Protein 6SAB (pdb70)

Sequence (34 aa):
QMDMRCSASVECKQKCLKAIGSIFGKCMNKKCKCQMDMRCSASVECKQKCLKAIGSIFGKCMNKKCKCQMDMRCSASVECKQKCLKAIGSIFGKCMNKKCKCQMDMRCSASVECKQKCLKAIGSIFGKCMNKKCKCQMDMRCSASVECKQKCLKAIGSIFGKCMNKKCKCQMDMRCSASVECKQKCLKAIGSIFGKCMNKKCKCQMDMRCSASVECKQKCLKAIGSIFGKCMNKKCKCQMDMRCSASVECKQKCLKAIGSIFGKCMNKKCKCQMDMRCSASVECKQKCLKAIGSIFGKCMNKKCKCQMDMRCSASVECKQKCLKAIGSIFGKCMNKKCKC

Foldseek 3Di:
DQPLFLPRVALCAVVQCVVPHGGRFDRDDRGTYD

Solvent-accessible surface area: 2757 Å² total; per-residue (Å²): 192,116,72,139,147,30,84,3,81,60,9,41,95,84,78,1,89,167,56,129,46,21,80,150,8,132,66,98,120,140,70,1,94,58

Structure (mmCIF, N/CA/C/O backbone):
data_6SAB
#
_entry.id   6SAB
#
loop_
_atom_site.group_PDB
_atom_site.id
_atom_site.type_symbol
_atom_site.label_atom_id
_atom_site.label_alt_id
_atom_site.label_comp_id
_atom_site.label_asym_id
_atom_site.label_entity_id
_atom_site.label_seq_id
_atom_site.pdbx_PDB_ins_code
_atom_site.Cartn_x
_atom_site.Cartn_y
_atom_site.Cartn_z
_atom_site.occupancy
_atom_site.B_iso_or_equiv
_atom_site.auth_seq_id
_atom_site.auth_comp_id
_atom_site.auth_asym_id
_atom_site.auth_atom_id
_atom_site.pdbx_PDB_model_num
ATOM 1 N N . GLN A 1 1 ? -16.790 5.705 0.077 1.00 0.00 1 GLN A N 1
ATOM 2 C CA . GLN A 1 1 ? -15.753 4.821 -0.494 1.00 0.00 1 GLN A CA 1
ATOM 3 C C . GLN A 1 1 ? -14.628 4.627 0.512 1.00 0.00 1 GLN A C 1
ATOM 4 O O . GLN A 1 1 ? -14.734 5.082 1.654 1.00 0.00 1 GLN A O 1
ATOM 20 N N . MET A 1 2 ? -13.555 3.959 0.079 1.00 0.00 2 MET A N 1
ATOM 21 C CA . MET A 1 2 ? -12.424 3.634 0.945 1.00 0.00 2 MET A CA 1
ATOM 22 C C . MET A 1 2 ? -12.889 2.763 2.103 1.00 0.00 2 MET A C 1
ATOM 23 O O . MET A 1 2 ? -13.152 3.248 3.203 1.00 0.00 2 MET A O 1
ATOM 37 N N . ASP A 1 3 ? -12.973 1.470 1.847 1.00 0.00 3 ASP A N 1
ATOM 38 C CA . ASP A 1 3 ? -13.623 0.552 2.772 1.00 0.00 3 ASP A CA 1
ATOM 39 C C . ASP A 1 3 ? -12.737 -0.643 3.139 1.00 0.00 3 ASP A C 1
ATOM 40 O O . ASP A 1 3 ? -13.235 -1.747 3.349 1.00 0.00 3 ASP A O 1
ATOM 49 N N . MET A 1 4 ? -11.419 -0.400 3.210 1.00 0.00 4 MET A N 1
ATOM 50 C CA . MET A 1 4 ? -10.417 -1.385 3.655 1.00 0.00 4 MET A CA 1
ATOM 51 C C . MET A 1 4 ? -10.680 -2.800 3.129 1.00 0.00 4 MET A C 1
ATOM 52 O O . MET A 1 4 ? -10.487 -3.784 3.845 1.00 0.00 4 MET A O 1
ATOM 66 N N . ARG A 1 5 ? -11.106 -2.905 1.879 1.00 0.00 5 ARG A N 1
ATOM 67 C CA . ARG A 1 5 ? -11.433 -4.201 1.310 1.00 0.00 5 ARG A CA 1
ATOM 68 C C . ARG A 1 5 ? -10.675 -4.461 0.017 1.00 0.00 5 ARG A C 1
ATOM 69 O O . ARG A 1 5 ? -11.234 -4.980 -0.952 1.00 0.00 5 ARG A O 1
ATOM 90 N N . CYS A 1 6 ? -9.403 -4.096 0.015 1.00 0.00 6 CYS A N 1
ATOM 91 C CA . CYS A 1 6 ? -8.515 -4.350 -1.120 1.00 0.00 6 CYS A CA 1
ATOM 92 C C . CYS A 1 6 ? -9.017 -3.628 -2.355 1.00 0.00 6 CYS A C 1
ATOM 93 O O . CYS A 1 6 ? -8.769 -4.035 -3.490 1.00 0.00 6 CYS A O 1
ATOM 100 N N . SER A 1 7 ? -9.720 -2.539 -2.114 1.00 0.00 7 SER A N 1
ATOM 101 C CA . SER A 1 7 ? -10.285 -1.731 -3.169 1.00 0.00 7 SER A CA 1
ATOM 102 C C . SER A 1 7 ? -10.686 -0.369 -2.612 1.00 0.00 7 SER A C 1
ATOM 103 O O . SER A 1 7 ? -11.576 0.295 -3.142 1.00 0.00 7 SER A O 1
ATOM 111 N N . ALA A 1 8 ? -10.023 0.050 -1.537 1.00 0.00 8 ALA A N 1
ATOM 112 C CA . ALA A 1 8 ? -10.384 1.285 -0.863 1.00 0.00 8 ALA A CA 1
ATOM 113 C C . ALA A 1 8 ? -9.833 2.503 -1.597 1.00 0.00 8 ALA A C 1
ATOM 114 O O . ALA A 1 8 ? -10.066 3.632 -1.186 1.00 0.00 8 ALA A O 1
ATOM 121 N N . SER A 1 9 ? -9.091 2.259 -2.676 1.00 0.00 9 SER A N 1
ATOM 122 C CA . SER A 1 9 ? -8.600 3.327 -3.546 1.00 0.00 9 SER A CA 1
ATOM 123 C C . SER A 1 9 ? -7.598 4.227 -2.822 1.00 0.00 9 SER A C 1
ATOM 124 O O . SER A 1 9 ? -7.537 5.431 -3.078 1.00 0.00 9 SER A O 1
ATOM 132 N N . VAL A 1 10 ? -6.799 3.643 -1.935 1.00 0.00 10 VAL A N 1
ATOM 133 C CA . VAL A 1 10 ? -5.883 4.438 -1.114 1.00 0.00 10 VAL A CA 1
ATOM 134 C C . VAL A 1 10 ? -4.871 3.574 -0.339 1.00 0.00 10 VAL A C 1
ATOM 135 O O . VAL A 1 10 ? -3.773 4.034 -0.015 1.00 0.00 10 VAL A O 1
ATOM 148 N N . GLU A 1 11 ? -5.226 2.320 -0.062 1.00 0.00 11 GLU A N 1
ATOM 149 C CA . GLU A 1 11 ? -4.377 1.430 0.728 1.00 0.00 11 GLU A CA 1
ATOM 150 C C . GLU A 1 11 ? -3.043 1.193 0.038 1.00 0.00 11 GLU A C 1
ATOM 151 O O . GLU A 1 11 ? -2.059 0.824 0.677 1.00 0.00 11 GLU A O 1
ATOM 163 N N . CYS A 1 12 ? -3.009 1.423 -1.268 1.00 0.00 12 CYS A N 1
ATOM 164 C CA . CYS A 1 12 ? -1.805 1.200 -2.053 1.00 0.00 12 CYS A CA 1
ATOM 165 C C . CYS A 1 12 ? -0.784 2.301 -1.825 1.00 0.00 12 CYS A C 1
ATOM 166 O O . CYS A 1 12 ? 0.164 2.454 -2.589 1.00 0.00 12 CYS A O 1
ATOM 173 N N . LYS A 1 13 ? -0.980 3.071 -0.769 1.00 0.00 13 LYS A N 1
ATOM 174 C CA . LYS A 1 13 ? -0.021 4.085 -0.398 1.00 0.00 13 LYS A CA 1
ATOM 175 C C . LYS A 1 13 ? 0.393 3.904 1.062 1.00 0.00 13 LYS A C 1
ATOM 176 O O . LYS A 1 13 ? 1.548 3.618 1.353 1.00 0.00 13 LYS A O 1
ATOM 195 N N . GLN A 1 14 ? -0.571 4.037 1.969 1.00 0.00 14 GLN A N 1
ATOM 196 C CA . GLN A 1 14 ? -0.301 3.980 3.404 1.00 0.00 14 GLN A CA 1
ATOM 197 C C . GLN A 1 14 ? 0.219 2.614 3.835 1.00 0.00 14 GLN A C 1
ATOM 198 O O . GLN A 1 14 ? 1.223 2.529 4.538 1.00 0.00 14 GLN A O 1
ATOM 212 N N . LYS A 1 15 ? -0.457 1.551 3.414 1.00 0.00 15 LYS A N 1
ATOM 213 C CA . LYS A 1 15 ? -0.038 0.195 3.759 1.00 0.00 15 LYS A CA 1
ATOM 214 C C . LYS A 1 15 ? 1.383 -0.054 3.284 1.00 0.00 15 LYS A C 1
ATOM 215 O O . LYS A 1 15 ? 2.200 -0.632 3.995 1.00 0.00 15 LYS A O 1
ATOM 234 N N . CYS A 1 16 ? 1.675 0.411 2.081 1.00 0.00 16 CYS A N 1
ATOM 235 C CA . CYS A 1 16 ? 2.996 0.236 1.498 1.00 0.00 16 CYS A CA 1
ATOM 236 C C . CYS A 1 16 ? 4.021 1.095 2.242 1.00 0.00 16 CYS A C 1
ATOM 237 O O . CYS A 1 16 ? 5.193 0.732 2.369 1.00 0.00 16 CYS A O 1
ATOM 244 N N . LEU A 1 17 ? 3.564 2.232 2.744 1.00 0.00 17 LEU A N 1
ATOM 245 C CA . LEU A 1 17 ? 4.406 3.147 3.486 1.00 0.00 17 LEU A CA 1
ATOM 246 C C . LEU A 1 17 ? 4.739 2.586 4.861 1.00 0.00 17 LEU A C 1
ATOM 247 O O . LEU A 1 17 ? 5.810 2.841 5.411 1.00 0.00 17 LEU A O 1
ATOM 263 N N . LYS A 1 18 ? 3.808 1.827 5.408 1.00 0.00 18 LYS A N 1
ATOM 264 C CA . LYS A 1 18 ? 4.024 1.138 6.669 1.00 0.00 18 LYS A CA 1
ATOM 265 C C . LYS A 1 18 ? 4.838 -0.135 6.447 1.00 0.00 18 LYS A C 1
ATOM 266 O O . LYS A 1 18 ? 5.560 -0.585 7.336 1.00 0.00 18 LYS A O 1
ATOM 285 N N . ALA A 1 19 ? 4.715 -0.710 5.255 1.00 0.00 19 ALA A N 1
ATOM 286 C CA . ALA A 1 19 ? 5.448 -1.922 4.906 1.00 0.00 19 ALA A CA 1
ATOM 287 C C . ALA A 1 19 ? 6.936 -1.639 4.695 1.00 0.00 19 ALA A C 1
ATOM 288 O O . ALA A 1 19 ? 7.768 -2.034 5.514 1.00 0.00 19 ALA A O 1
ATOM 295 N N . ILE A 1 20 ? 7.274 -0.961 3.599 1.00 0.00 20 ILE A N 1
ATOM 296 C CA . ILE A 1 20 ? 8.677 -0.667 3.291 1.00 0.00 20 ILE A CA 1
ATOM 297 C C . ILE A 1 20 ? 8.918 0.834 3.164 1.00 0.00 20 ILE A C 1
ATOM 298 O O . ILE A 1 20 ? 10.057 1.278 3.008 1.00 0.00 20 ILE A O 1
ATOM 314 N N . GLY A 1 21 ? 7.848 1.609 3.221 1.00 0.00 21 GLY A N 1
ATOM 315 C CA . GLY A 1 21 ? 7.968 3.043 3.048 1.00 0.00 21 GLY A CA 1
ATOM 316 C C . GLY A 1 21 ? 7.787 3.453 1.601 1.00 0.00 21 GLY A C 1
ATOM 317 O O . GLY A 1 21 ? 8.593 4.203 1.056 1.00 0.00 21 GLY A O 1
ATOM 321 N N . SER A 1 22 ? 6.727 2.959 0.980 1.00 0.00 22 SER A N 1
ATOM 322 C CA . SER A 1 22 ? 6.467 3.217 -0.427 1.00 0.00 22 SER A CA 1
ATOM 323 C C . SER A 1 22 ? 5.018 3.642 -0.627 1.00 0.00 22 SER A C 1
ATOM 324 O O . SER A 1 22 ? 4.170 3.381 0.216 1.00 0.00 22 SER A O 1
ATOM 332 N N . ILE A 1 23 ? 4.740 4.306 -1.737 1.00 0.00 23 ILE A N 1
ATOM 333 C CA . ILE A 1 23 ? 3.379 4.703 -2.064 1.00 0.00 23 ILE A CA 1
ATOM 334 C C . ILE A 1 23 ? 2.923 3.999 -3.333 1.00 0.00 23 ILE A C 1
ATOM 335 O O . ILE A 1 23 ? 2.133 4.527 -4.116 1.00 0.00 23 ILE A O 1
ATOM 351 N N . PHE A 1 24 ? 3.444 2.801 -3.533 1.00 0.00 24 PHE A N 1
ATOM 352 C CA . PHE A 1 24 ? 3.172 2.037 -4.737 1.00 0.00 24 PHE A CA 1
ATOM 353 C C . PHE A 1 24 ? 2.774 0.616 -4.365 1.00 0.00 24 PHE A C 1
ATOM 354 O O . PHE A 1 24 ? 3.317 -0.365 -4.878 1.00 0.00 24 PHE A O 1
ATOM 371 N N . GLY A 1 25 ? 1.822 0.537 -3.450 1.00 0.00 25 GLY A N 1
ATOM 372 C CA . GLY A 1 25 ? 1.351 -0.732 -2.937 1.00 0.00 25 GLY A CA 1
ATOM 373 C C . GLY A 1 25 ? 0.525 -1.520 -3.941 1.00 0.00 25 GLY A C 1
ATOM 374 O O . GLY A 1 25 ? -0.025 -0.956 -4.888 1.00 0.00 25 GLY A O 1
ATOM 378 N N . LYS A 1 26 ? 0.435 -2.826 -3.720 1.00 0.00 26 LYS A N 1
ATOM 379 C CA . LYS A 1 26 ? -0.312 -3.721 -4.599 1.00 0.00 26 LYS A CA 1
ATOM 380 C C . LYS A 1 26 ? -1.439 -4.398 -3.831 1.00 0.00 26 LYS A C 1
ATOM 381 O O . LYS A 1 26 ? -1.204 -4.965 -2.768 1.00 0.00 26 LYS A O 1
ATOM 400 N N . CYS A 1 27 ? -2.646 -4.322 -4.385 1.00 0.00 27 CYS A N 1
ATOM 401 C CA . CYS A 1 27 ? -3.869 -4.860 -3.772 1.00 0.00 27 CYS A CA 1
ATOM 402 C C . CYS A 1 27 ? -3.658 -6.249 -3.162 1.00 0.00 27 CYS A C 1
ATOM 403 O O . CYS A 1 27 ? -3.645 -7.253 -3.879 1.00 0.00 27 CYS A O 1
ATOM 410 N N . MET A 1 28 ? -3.515 -6.291 -1.831 1.00 0.00 28 MET A N 1
ATOM 411 C CA . MET A 1 28 ? -3.225 -7.532 -1.104 1.00 0.00 28 MET A CA 1
ATOM 412 C C . MET A 1 28 ? -3.587 -7.394 0.373 1.00 0.00 28 MET A C 1
ATOM 413 O O . MET A 1 28 ? -3.445 -6.318 0.951 1.00 0.00 28 MET A O 1
ATOM 427 N N . ASN A 1 29 ? -4.055 -8.489 0.970 1.00 0.00 29 ASN A N 1
ATOM 428 C CA . ASN A 1 29 ? -4.336 -8.551 2.411 1.00 0.00 29 ASN A CA 1
ATOM 429 C C . ASN A 1 29 ? -5.374 -7.512 2.829 1.00 0.00 29 ASN A C 1
ATOM 430 O O . ASN A 1 29 ? -5.218 -6.842 3.855 1.00 0.00 29 ASN A O 1
ATOM 441 N N . LYS A 1 30 ? -6.422 -7.373 2.012 1.00 0.00 30 LYS A N 1
ATOM 442 C CA . LYS A 1 30 ? -7.512 -6.418 2.261 1.00 0.00 30 LYS A CA 1
ATOM 443 C C . LYS A 1 30 ? -7.038 -4.970 2.132 1.00 0.00 30 LYS A C 1
ATOM 444 O O . LYS A 1 30 ? -7.815 -4.033 2.311 1.00 0.00 30 LYS A O 1
ATOM 463 N N . LYS A 1 31 ? -5.771 -4.799 1.802 1.00 0.00 31 LYS A N 1
ATOM 464 C CA . LYS A 1 31 ? -5.194 -3.485 1.582 1.00 0.00 31 LYS A CA 1
ATOM 465 C C . LYS A 1 31 ? -4.284 -3.537 0.361 1.00 0.00 31 LYS A C 1
ATOM 466 O O . LYS A 1 31 ? -4.716 -3.895 -0.733 1.00 0.00 31 LYS A O 1
ATOM 485 N N . CYS A 1 32 ? -3.021 -3.199 0.565 1.00 0.00 32 CYS A N 1
ATOM 486 C CA . CYS A 1 32 ? -2.010 -3.320 -0.463 1.00 0.00 32 CYS A CA 1
ATOM 487 C C . CYS A 1 32 ? -0.669 -3.661 0.171 1.00 0.00 32 CYS A C 1
ATOM 488 O O . CYS A 1 32 ? -0.431 -3.345 1.333 1.00 0.00 32 CYS A O 1
ATOM 495 N N . LYS A 1 33 ? 0.191 -4.314 -0.586 1.00 0.00 33 LYS A N 1
ATOM 496 C CA . LYS A 1 33 ? 1.497 -4.711 -0.090 1.00 0.00 33 LYS A CA 1
ATOM 497 C C . LYS A 1 33 ? 2.591 -4.140 -0.975 1.00 0.00 33 LYS A C 1
ATOM 498 O O . LYS A 1 33 ? 2.322 -3.698 -2.089 1.00 0.00 33 LYS A O 1
ATOM 517 N N . CYS A 1 34 ? 3.812 -4.138 -0.480 1.00 0.00 34 CYS A N 1
ATOM 518 C CA . CYS A 1 34 ? 4.958 -3.862 -1.324 1.00 0.00 34 CYS A CA 1
ATOM 519 C C . CYS A 1 34 ? 5.581 -5.182 -1.759 1.00 0.00 34 CYS A C 1
ATOM 520 O O . CYS A 1 34 ? 5.123 -5.756 -2.770 1.00 0.00 34 CYS A O 1
ATOM 528 N N . GLN A 1 1 ? -15.254 8.671 1.663 1.00 0.00 1 GLN A N 2
ATOM 529 C CA . GLN A 1 1 ? -14.096 7.753 1.626 1.00 0.00 1 GLN A CA 2
ATOM 530 C C . GLN A 1 1 ? -14.411 6.561 0.745 1.00 0.00 1 GLN A C 2
ATOM 531 O O . GLN A 1 1 ? -15.577 6.206 0.556 1.00 0.00 1 GLN A O 2
ATOM 547 N N . MET A 1 2 ? -13.374 5.945 0.212 1.00 0.00 2 MET A N 2
ATOM 548 C CA . MET A 1 2 ? -13.526 4.760 -0.596 1.00 0.00 2 MET A CA 2
ATOM 549 C C . MET A 1 2 ? -13.217 3.540 0.261 1.00 0.00 2 MET A C 2
ATOM 550 O O . MET A 1 2 ? -12.511 3.652 1.267 1.00 0.00 2 MET A O 2
ATOM 564 N N . ASP A 1 3 ? -13.766 2.392 -0.118 1.00 0.00 3 ASP A N 2
ATOM 565 C CA . ASP A 1 3 ? -13.598 1.154 0.645 1.00 0.00 3 ASP A CA 2
ATOM 566 C C . ASP A 1 3 ? -12.120 0.848 0.840 1.00 0.00 3 ASP A C 2
ATOM 567 O O . ASP A 1 3 ? -11.340 0.917 -0.107 1.00 0.00 3 ASP A O 2
ATOM 576 N N . MET A 1 4 ? -11.754 0.495 2.072 1.00 0.00 4 MET A N 2
ATOM 577 C CA . MET A 1 4 ? -10.357 0.291 2.456 1.00 0.00 4 MET A CA 2
ATOM 578 C C . MET A 1 4 ? -9.700 -0.851 1.682 1.00 0.00 4 MET A C 2
ATOM 579 O O . MET A 1 4 ? -8.499 -1.090 1.814 1.00 0.00 4 MET A O 2
ATOM 593 N N . ARG A 1 5 ? -10.491 -1.543 0.877 1.00 0.00 5 ARG A N 2
ATOM 594 C CA . ARG A 1 5 ? -10.005 -2.627 0.046 1.00 0.00 5 ARG A CA 2
ATOM 595 C C . ARG A 1 5 ? -9.198 -2.125 -1.152 1.00 0.00 5 ARG A C 2
ATOM 596 O O . ARG A 1 5 ? -9.597 -2.311 -2.307 1.00 0.00 5 ARG A O 2
ATOM 617 N N . CYS A 1 6 ? -8.071 -1.479 -0.851 1.00 0.00 6 CYS A N 2
ATOM 618 C CA . CYS A 1 6 ? -7.078 -1.055 -1.845 1.00 0.00 6 CYS A CA 2
ATOM 619 C C . CYS A 1 6 ? -7.562 0.116 -2.694 1.00 0.00 6 CYS A C 2
ATOM 620 O O . CYS A 1 6 ? -6.778 0.977 -3.086 1.00 0.00 6 CYS A O 2
ATOM 627 N N . SER A 1 7 ? -8.848 0.157 -2.944 1.00 0.00 7 SER A N 2
ATOM 628 C CA . SER A 1 7 ? -9.442 1.199 -3.759 1.00 0.00 7 SER A CA 2
ATOM 629 C C . SER A 1 7 ? -9.921 2.341 -2.872 1.00 0.00 7 SER A C 2
ATOM 630 O O . SER A 1 7 ? -10.811 3.096 -3.245 1.00 0.00 7 SER A O 2
ATOM 638 N N . ALA A 1 8 ? -9.299 2.467 -1.700 1.00 0.00 8 ALA A N 2
ATOM 639 C CA . ALA A 1 8 ? -9.699 3.454 -0.701 1.00 0.00 8 ALA A CA 2
ATOM 640 C C . ALA A 1 8 ? -9.147 4.837 -1.005 1.00 0.00 8 ALA A C 2
ATOM 641 O O . ALA A 1 8 ? -9.369 5.780 -0.245 1.00 0.00 8 ALA A O 2
ATOM 648 N N . SER A 1 9 ? -8.424 4.946 -2.113 1.00 0.00 9 SER A N 2
ATOM 649 C CA . SER A 1 9 ? -7.791 6.195 -2.508 1.00 0.00 9 SER A CA 2
ATOM 650 C C . SER A 1 9 ? -6.793 6.672 -1.449 1.00 0.00 9 SER A C 2
ATOM 651 O O . SER A 1 9 ? -6.537 7.870 -1.322 1.00 0.00 9 SER A O 2
ATOM 659 N N . VAL A 1 10 ? -6.230 5.728 -0.693 1.00 0.00 10 VAL A N 2
ATOM 660 C CA . VAL A 1 10 ? -5.249 6.053 0.337 1.00 0.00 10 VAL A CA 2
ATOM 661 C C . VAL A 1 10 ? -4.638 4.791 0.969 1.00 0.00 10 VAL A C 2
ATOM 662 O O . VAL A 1 10 ? -3.445 4.759 1.279 1.00 0.00 10 VAL A O 2
ATOM 675 N N . GLU A 1 11 ? -5.446 3.745 1.136 1.00 0.00 11 GLU A N 2
ATOM 676 C CA . GLU A 1 11 ? -4.992 2.522 1.802 1.00 0.00 11 GLU A CA 2
ATOM 677 C C . GLU A 1 11 ? -3.902 1.814 1.011 1.00 0.00 11 GLU A C 2
ATOM 678 O O . GLU A 1 11 ? -2.968 1.262 1.591 1.00 0.00 11 GLU A O 2
ATOM 690 N N . CYS A 1 12 ? -4.008 1.846 -0.309 1.00 0.00 12 CYS A N 2
ATOM 691 C CA . CYS A 1 12 ? -3.032 1.182 -1.164 1.00 0.00 12 CYS A CA 2
ATOM 692 C C . CYS A 1 12 ? -1.716 1.954 -1.157 1.00 0.00 12 CYS A C 2
ATOM 693 O O . CYS A 1 12 ? -0.711 1.507 -1.707 1.00 0.00 12 CYS A O 2
ATOM 700 N N . LYS A 1 13 ? -1.733 3.113 -0.516 1.00 0.00 13 LYS A N 2
ATOM 701 C CA . LYS A 1 13 ? -0.554 3.950 -0.404 1.00 0.00 13 LYS A CA 2
ATOM 702 C C . LYS A 1 13 ? 0.113 3.733 0.950 1.00 0.00 13 LYS A C 2
ATOM 703 O O . LYS A 1 13 ? 1.266 3.318 1.036 1.00 0.00 13 LYS A O 2
ATOM 722 N N . GLN A 1 14 ? -0.649 3.992 2.005 1.00 0.00 14 GLN A N 2
ATOM 723 C CA . GLN A 1 14 ? -0.124 4.002 3.366 1.00 0.00 14 GLN A CA 2
ATOM 724 C C . GLN A 1 14 ? 0.235 2.604 3.855 1.00 0.00 14 GLN A C 2
ATOM 725 O O . GLN A 1 14 ? 1.195 2.432 4.603 1.00 0.00 14 GLN A O 2
ATOM 739 N N . LYS A 1 15 ? -0.528 1.604 3.434 1.00 0.00 15 LYS A N 2
ATOM 740 C CA . LYS A 1 15 ? -0.294 0.240 3.892 1.00 0.00 15 LYS A CA 2
ATOM 741 C C . LYS A 1 15 ? 1.049 -0.288 3.411 1.00 0.00 15 LYS A C 2
ATOM 742 O O . LYS A 1 15 ? 1.712 -1.045 4.116 1.00 0.00 15 LYS A O 2
ATOM 761 N N . CYS A 1 16 ? 1.469 0.140 2.231 1.00 0.00 16 CYS A N 2
ATOM 762 C CA . CYS A 1 16 ? 2.764 -0.252 1.713 1.00 0.00 16 CYS A CA 2
ATOM 763 C C . CYS A 1 16 ? 3.848 0.708 2.180 1.00 0.00 16 CYS A C 2
ATOM 764 O O . CYS A 1 16 ? 5.045 0.406 2.109 1.00 0.00 16 CYS A O 2
ATOM 771 N N . LEU A 1 17 ? 3.427 1.864 2.671 1.00 0.00 17 LEU A N 2
ATOM 772 C CA . LEU A 1 17 ? 4.350 2.824 3.243 1.00 0.00 17 LEU A CA 2
ATOM 773 C C . LEU A 1 17 ? 4.776 2.329 4.621 1.00 0.00 17 LEU A C 2
ATOM 774 O O . LEU A 1 17 ? 5.936 2.453 5.013 1.00 0.00 17 LEU A O 2
ATOM 790 N N . LYS A 1 18 ? 3.833 1.741 5.342 1.00 0.00 18 LYS A N 2
ATOM 791 C CA . LYS A 1 18 ? 4.146 1.097 6.605 1.00 0.00 18 LYS A CA 2
ATOM 792 C C . LYS A 1 18 ? 4.911 -0.195 6.349 1.00 0.00 18 LYS A C 2
ATOM 793 O O . LYS A 1 18 ? 5.777 -0.580 7.132 1.00 0.00 18 LYS A O 2
ATOM 812 N N . ALA A 1 19 ? 4.584 -0.855 5.241 1.00 0.00 19 ALA A N 2
ATOM 813 C CA . ALA A 1 19 ? 5.287 -2.061 4.824 1.00 0.00 19 ALA A CA 2
ATOM 814 C C . ALA A 1 19 ? 6.773 -1.785 4.594 1.00 0.00 19 ALA A C 2
ATOM 815 O O . ALA A 1 19 ? 7.633 -2.353 5.271 1.00 0.00 19 ALA A O 2
ATOM 822 N N . ILE A 1 20 ? 7.072 -0.910 3.639 1.00 0.00 20 ILE A N 2
ATOM 823 C CA . ILE A 1 20 ? 8.458 -0.581 3.307 1.00 0.00 20 ILE A CA 2
ATOM 824 C C . ILE A 1 20 ? 8.670 0.925 3.182 1.00 0.00 20 ILE A C 2
ATOM 825 O O . ILE A 1 20 ? 9.750 1.434 3.479 1.00 0.00 20 ILE A O 2
ATOM 841 N N . GLY A 1 21 ? 7.641 1.635 2.740 1.00 0.00 21 GLY A N 2
ATOM 842 C CA . GLY A 1 21 ? 7.773 3.061 2.514 1.00 0.00 21 GLY A CA 2
ATOM 843 C C . GLY A 1 21 ? 7.335 3.463 1.123 1.00 0.00 21 GLY A C 2
ATOM 844 O O . GLY A 1 21 ? 7.530 4.603 0.707 1.00 0.00 21 GLY A O 2
ATOM 848 N N . SER A 1 22 ? 6.738 2.526 0.402 1.00 0.00 22 SER A N 2
ATOM 849 C CA . SER A 1 22 ? 6.268 2.783 -0.948 1.00 0.00 22 SER A CA 2
ATOM 850 C C . SER A 1 22 ? 4.763 2.991 -0.944 1.00 0.00 22 SER A C 2
ATOM 851 O O . SER A 1 22 ? 4.032 2.242 -0.309 1.00 0.00 22 SER A O 2
ATOM 859 N N . ILE A 1 23 ? 4.302 4.014 -1.643 1.00 0.00 23 ILE A N 2
ATOM 860 C CA . ILE A 1 23 ? 2.875 4.277 -1.741 1.00 0.00 23 ILE A CA 2
ATOM 861 C C . ILE A 1 23 ? 2.271 3.495 -2.899 1.00 0.00 23 ILE A C 2
ATOM 862 O O . ILE A 1 23 ? 1.059 3.491 -3.110 1.00 0.00 23 ILE A O 2
ATOM 878 N N . PHE A 1 24 ? 3.129 2.819 -3.638 1.00 0.00 24 PHE A N 2
ATOM 879 C CA . PHE A 1 24 ? 2.712 2.096 -4.822 1.00 0.00 24 PHE A CA 2
ATOM 880 C C . PHE A 1 24 ? 2.420 0.648 -4.460 1.00 0.00 24 PHE A C 2
ATOM 881 O O . PHE A 1 24 ? 3.042 -0.286 -4.973 1.00 0.00 24 PHE A O 2
ATOM 898 N N . GLY A 1 25 ? 1.462 0.490 -3.557 1.00 0.00 25 GLY A N 2
ATOM 899 C CA . GLY A 1 25 ? 1.148 -0.798 -2.984 1.00 0.00 25 GLY A CA 2
ATOM 900 C C . GLY A 1 25 ? 0.679 -1.855 -3.965 1.00 0.00 25 GLY A C 2
ATOM 901 O O . GLY A 1 25 ? 0.149 -1.551 -5.037 1.00 0.00 25 GLY A O 2
ATOM 905 N N . LYS A 1 26 ? 0.883 -3.113 -3.573 1.00 0.00 26 LYS A N 2
ATOM 906 C CA . LYS A 1 26 ? 0.396 -4.257 -4.335 1.00 0.00 26 LYS A CA 2
ATOM 907 C C . LYS A 1 26 ? -0.892 -4.785 -3.727 1.00 0.00 26 LYS A C 2
ATOM 908 O O . LYS A 1 26 ? -0.855 -5.418 -2.675 1.00 0.00 26 LYS A O 2
ATOM 927 N N . CYS A 1 27 ? -2.014 -4.502 -4.381 1.00 0.00 27 CYS A N 2
ATOM 928 C CA . CYS A 1 27 ? -3.338 -4.935 -3.919 1.00 0.00 27 CYS A CA 2
ATOM 929 C C . CYS A 1 27 ? -3.350 -6.399 -3.469 1.00 0.00 27 CYS A C 2
ATOM 930 O O . CYS A 1 27 ? -3.389 -7.314 -4.293 1.00 0.00 27 CYS A O 2
ATOM 937 N N . MET A 1 28 ? -3.325 -6.596 -2.152 1.00 0.00 28 MET A N 2
ATOM 938 C CA . MET A 1 28 ? -3.297 -7.924 -1.542 1.00 0.00 28 MET A CA 2
ATOM 939 C C . MET A 1 28 ? -3.689 -7.811 -0.077 1.00 0.00 28 MET A C 2
ATOM 940 O O . MET A 1 28 ? -3.422 -6.787 0.554 1.00 0.00 28 MET A O 2
ATOM 954 N N . ASN A 1 29 ? -4.314 -8.859 0.456 1.00 0.00 29 ASN A N 2
ATOM 955 C CA . ASN A 1 29 ? -4.815 -8.848 1.832 1.00 0.00 29 ASN A CA 2
ATOM 956 C C . ASN A 1 29 ? -5.749 -7.667 2.046 1.00 0.00 29 ASN A C 2
ATOM 957 O O . ASN A 1 29 ? -5.656 -6.953 3.050 1.00 0.00 29 ASN A O 2
ATOM 968 N N . LYS A 1 30 ? -6.632 -7.465 1.069 1.00 0.00 30 LYS A N 2
ATOM 969 C CA . LYS A 1 30 ? -7.618 -6.384 1.075 1.00 0.00 30 LYS A CA 2
ATOM 970 C C . LYS A 1 30 ? -6.976 -5.021 0.807 1.00 0.00 30 LYS A C 2
ATOM 971 O O . LYS A 1 30 ? -7.569 -4.184 0.146 1.00 0.00 30 LYS A O 2
ATOM 990 N N . LYS A 1 31 ? -5.766 -4.800 1.298 1.00 0.00 31 LYS A N 2
ATOM 991 C CA . LYS A 1 31 ? -5.082 -3.538 1.053 1.00 0.00 31 LYS A CA 2
ATOM 992 C C . LYS A 1 31 ? -3.966 -3.736 0.043 1.00 0.00 31 LYS A C 2
ATOM 993 O O . LYS A 1 31 ? -4.222 -4.033 -1.123 1.00 0.00 31 LYS A O 2
ATOM 1012 N N . CYS A 1 32 ? -2.731 -3.616 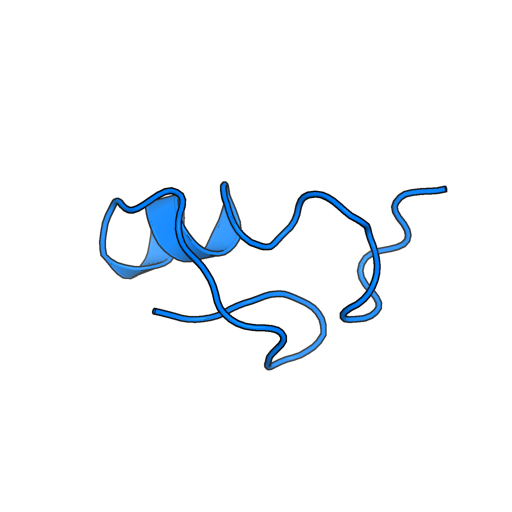0.504 1.00 0.00 32 CYS A N 2
ATOM 1013 C CA . C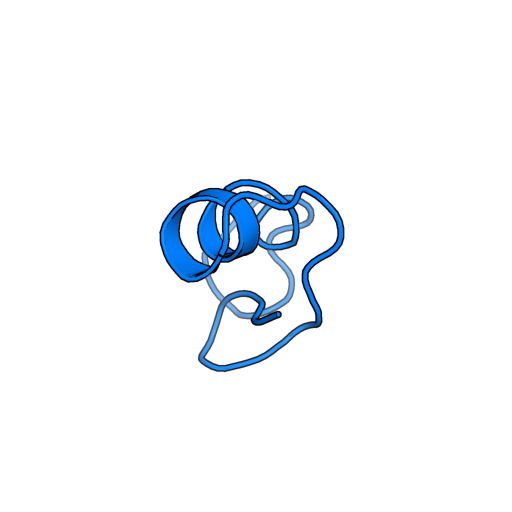YS A 1 32 ? -1.576 -3.750 -0.362 1.00 0.00 32 CYS A CA 2
ATOM 1014 C C . CYS A 1 32 ? -0.384 -4.284 0.413 1.00 0.00 32 CYS A C 2
ATOM 1015 O O . CYS A 1 32 ? -0.263 -4.056 1.617 1.00 0.00 32 CYS A O 2
ATOM 1022 N N . LYS A 1 33 ? 0.481 -5.008 -0.282 1.00 0.00 33 LYS A N 2
ATOM 1023 C CA . LYS A 1 33 ? 1.695 -5.541 0.316 1.00 0.00 33 LYS A CA 2
ATOM 1024 C C . LYS A 1 33 ? 2.904 -5.095 -0.469 1.00 0.00 33 LYS A C 2
ATOM 1025 O O . LYS A 1 33 ? 2.881 -5.088 -1.697 1.00 0.00 33 LYS A O 2
ATOM 1044 N N . CYS A 1 34 ? 3.957 -4.746 0.230 1.00 0.00 34 CYS A N 2
ATOM 1045 C CA . CYS A 1 34 ? 5.204 -4.368 -0.412 1.00 0.00 34 CYS A CA 2
ATOM 1046 C C . CYS A 1 34 ? 6.378 -4.802 0.445 1.00 0.00 34 CYS A C 2
ATOM 1047 O O . CYS A 1 34 ? 7.290 -5.470 -0.083 1.00 0.00 34 CYS A O 2
ATOM 1055 N N . GLN A 1 1 ? -13.086 9.031 4.021 1.00 0.00 1 GLN A N 3
ATOM 1056 C CA . GLN A 1 1 ? -12.181 7.966 3.537 1.00 0.00 1 GLN A CA 3
ATOM 1057 C C . GLN A 1 1 ? -12.973 6.695 3.269 1.00 0.00 1 GLN A C 3
ATOM 1058 O O . GLN A 1 1 ? -14.200 6.692 3.368 1.00 0.00 1 GLN A O 3
ATOM 1074 N N . MET A 1 2 ? -12.275 5.623 2.919 1.00 0.00 2 MET A N 3
ATOM 1075 C CA . MET A 1 2 ? -12.917 4.359 2.613 1.00 0.00 2 MET A CA 3
ATOM 1076 C C . MET A 1 2 ? -12.300 3.249 3.443 1.00 0.00 2 MET A C 3
ATOM 1077 O O . MET A 1 2 ? -11.240 3.424 4.050 1.00 0.00 2 MET A O 3
ATOM 1091 N N . ASP A 1 3 ? -12.966 2.110 3.463 1.00 0.00 3 ASP A N 3
ATOM 1092 C CA . ASP A 1 3 ? -12.550 0.984 4.289 1.00 0.00 3 ASP A CA 3
ATOM 1093 C C . ASP A 1 3 ? -11.443 0.183 3.613 1.00 0.00 3 ASP A C 3
ATOM 1094 O O . ASP A 1 3 ? -11.400 0.076 2.386 1.00 0.00 3 ASP A O 3
ATOM 1103 N N . MET A 1 4 ? -10.568 -0.398 4.431 1.00 0.00 4 MET A N 3
ATOM 1104 C CA . MET A 1 4 ? -9.414 -1.163 3.962 1.00 0.00 4 MET A CA 3
ATOM 1105 C C . MET A 1 4 ? -9.836 -2.527 3.435 1.00 0.00 4 MET A C 3
ATOM 1106 O O . MET A 1 4 ? -9.269 -3.557 3.795 1.00 0.00 4 MET A O 3
ATOM 1120 N N . ARG A 1 5 ? -10.843 -2.514 2.587 1.00 0.00 5 ARG A N 3
ATOM 1121 C CA . ARG A 1 5 ? -11.320 -3.712 1.920 1.00 0.00 5 ARG A CA 3
ATOM 1122 C C . ARG A 1 5 ? -10.953 -3.665 0.442 1.00 0.00 5 ARG A C 3
ATOM 1123 O O . ARG A 1 5 ? -11.755 -4.012 -0.428 1.00 0.00 5 ARG A O 3
ATOM 1144 N N . CYS A 1 6 ? -9.733 -3.203 0.179 1.00 0.00 6 CYS A N 3
ATOM 1145 C CA . CYS A 1 6 ? -9.207 -3.082 -1.178 1.00 0.00 6 CYS A CA 3
ATOM 1146 C C . CYS A 1 6 ? -9.945 -1.968 -1.905 1.00 0.00 6 CYS A C 3
ATOM 1147 O O . CYS A 1 6 ? -10.115 -1.990 -3.125 1.00 0.00 6 CYS A O 3
ATOM 1154 N N . SER A 1 7 ? -10.401 -0.994 -1.131 1.00 0.00 7 SER A N 3
ATOM 1155 C CA . SER A 1 7 ? -11.109 0.141 -1.681 1.00 0.00 7 SER A CA 3
ATOM 1156 C C . SER A 1 7 ? -10.925 1.358 -0.781 1.00 0.00 7 SER A C 3
ATOM 1157 O O . SER A 1 7 ? -11.628 2.352 -0.927 1.00 0.00 7 SER A O 3
ATOM 1165 N N . ALA A 1 8 ? -9.946 1.290 0.131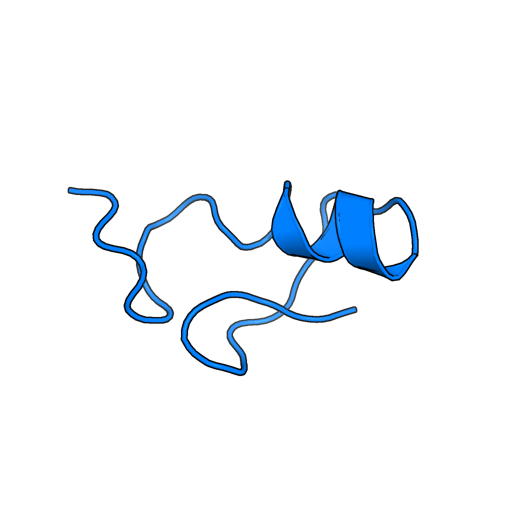 1.00 0.00 8 ALA A N 3
ATOM 1166 C CA . ALA A 1 8 ? -9.724 2.368 1.099 1.00 0.00 8 ALA A CA 3
ATOM 1167 C C . ALA A 1 8 ? -9.170 3.627 0.430 1.00 0.00 8 ALA A C 3
ATOM 1168 O O . ALA A 1 8 ? -8.922 4.625 1.103 1.00 0.00 8 ALA A O 3
ATOM 1175 N N . SER A 1 9 ? -8.954 3.543 -0.887 1.00 0.00 9 SER A N 3
ATOM 1176 C CA . SER A 1 9 ? -8.550 4.669 -1.751 1.00 0.00 9 SER A CA 3
ATOM 1177 C C . SER A 1 9 ? -7.137 5.190 -1.453 1.00 0.00 9 SER A C 3
ATOM 1178 O O . SER A 1 9 ? -6.558 5.901 -2.273 1.00 0.00 9 SER A O 3
ATOM 1186 N N . VAL A 1 10 ? -6.589 4.841 -0.297 1.00 0.00 10 VAL A N 3
ATOM 1187 C CA . VAL A 1 10 ? -5.232 5.238 0.066 1.00 0.00 10 VAL A CA 3
ATOM 1188 C C . VAL A 1 10 ? -4.459 4.048 0.619 1.00 0.00 10 VAL A C 3
ATOM 1189 O O . VAL A 1 10 ? -3.491 4.206 1.355 1.00 0.00 10 VAL A O 3
ATOM 1202 N N . GLU A 1 11 ? -4.883 2.855 0.240 1.00 0.00 11 GLU A N 3
ATOM 1203 C CA . GLU A 1 11 ? -4.294 1.628 0.760 1.00 0.00 11 GLU A CA 3
ATOM 1204 C C . GLU A 1 11 ? -3.024 1.282 0.007 1.00 0.00 11 GLU A C 3
ATOM 1205 O O . GLU A 1 11 ? -2.032 0.865 0.607 1.00 0.00 11 GLU A O 3
ATOM 1217 N N . CYS A 1 12 ? -3.046 1.483 -1.300 1.00 0.00 12 CYS A N 3
ATOM 1218 C CA . CYS A 1 12 ? -1.881 1.216 -2.128 1.00 0.00 12 CYS A CA 3
ATOM 1219 C C . CYS A 1 12 ? -0.845 2.311 -1.969 1.00 0.00 12 CYS A C 3
ATOM 1220 O O . CYS A 1 12 ? 0.197 2.294 -2.613 1.00 0.00 12 CYS A O 3
ATOM 1227 N N . LYS A 1 13 ? -1.126 3.264 -1.104 1.00 0.00 13 LYS A N 3
ATOM 1228 C CA . LYS A 1 13 ? -0.149 4.279 -0.799 1.00 0.00 13 LYS A CA 3
ATOM 1229 C C . LYS A 1 13 ? 0.281 4.180 0.662 1.00 0.00 13 LYS A C 3
ATOM 1230 O O . LYS A 1 13 ? 1.451 4.349 0.982 1.00 0.00 13 LYS A O 3
ATOM 1249 N N . GLN A 1 14 ? -0.671 3.882 1.542 1.00 0.00 14 GLN A N 3
ATOM 1250 C CA . GLN A 1 14 ? -0.413 3.864 2.978 1.00 0.00 14 GLN A CA 3
ATOM 1251 C C . GLN A 1 14 ? 0.059 2.504 3.475 1.00 0.00 14 GLN A C 3
ATOM 1252 O O . GLN A 1 14 ? 1.013 2.424 4.240 1.00 0.00 14 GLN A O 3
ATOM 1266 N N . LYS A 1 15 ? -0.598 1.434 3.051 1.00 0.00 15 LYS A N 3
ATOM 1267 C CA . LYS A 1 15 ? -0.262 0.104 3.555 1.00 0.00 15 LYS A CA 3
ATOM 1268 C C . LYS A 1 15 ? 1.081 -0.364 3.018 1.00 0.00 15 LYS A C 3
ATOM 1269 O O . LYS A 1 15 ? 1.743 -1.203 3.621 1.00 0.00 15 LYS A O 3
ATOM 1288 N N . CYS A 1 16 ? 1.489 0.197 1.895 1.00 0.00 16 CYS A N 3
ATOM 1289 C CA . CYS A 1 16 ? 2.825 -0.051 1.375 1.00 0.00 16 CYS A CA 3
ATOM 1290 C C . CYS A 1 16 ? 3.825 0.857 2.089 1.00 0.00 16 CYS A C 3
ATOM 1291 O O . CYS A 1 16 ? 5.004 0.529 2.246 1.00 0.00 16 CYS A O 3
ATOM 1298 N N . LEU A 1 17 ? 3.334 2.001 2.541 1.00 0.00 17 LEU A N 3
ATOM 1299 C CA . LEU A 1 17 ? 4.164 2.971 3.228 1.00 0.00 17 LEU A CA 3
ATOM 1300 C C . LEU A 1 17 ? 4.471 2.475 4.632 1.00 0.00 17 LEU A C 3
ATOM 1301 O O . LEU A 1 17 ? 5.573 2.654 5.146 1.00 0.00 17 LEU A O 3
ATOM 1317 N N . LYS A 1 18 ? 3.485 1.837 5.239 1.00 0.00 18 LYS A N 3
ATOM 1318 C CA . LYS A 1 18 ? 3.663 1.209 6.534 1.00 0.00 18 LYS A CA 3
ATOM 1319 C C . LYS A 1 18 ? 4.463 -0.084 6.387 1.00 0.00 18 LYS A C 3
ATOM 1320 O O . LYS A 1 18 ? 5.116 -0.530 7.329 1.00 0.00 18 LYS A O 3
ATOM 1339 N N . ALA A 1 19 ? 4.409 -0.676 5.197 1.00 0.00 19 ALA A N 3
ATOM 1340 C CA . ALA A 1 19 ? 5.162 -1.891 4.912 1.00 0.00 19 ALA A CA 3
ATOM 1341 C C . ALA A 1 19 ? 6.659 -1.599 4.791 1.00 0.00 19 ALA A C 3
ATOM 1342 O O . ALA A 1 19 ? 7.432 -1.922 5.691 1.00 0.00 19 ALA A O 3
ATOM 1349 N N . ILE A 1 20 ? 7.068 -0.984 3.683 1.00 0.00 20 ILE A N 3
ATOM 1350 C CA . ILE A 1 20 ? 8.483 -0.662 3.474 1.00 0.00 20 ILE A CA 3
ATOM 1351 C C . ILE A 1 20 ? 8.702 0.846 3.418 1.00 0.00 20 ILE A C 3
ATOM 1352 O O . ILE A 1 20 ? 9.809 1.332 3.646 1.00 0.00 20 ILE A O 3
ATOM 1368 N N . GLY A 1 21 ? 7.642 1.580 3.117 1.00 0.00 21 GLY A N 3
ATOM 1369 C CA . GLY A 1 21 ? 7.761 3.011 2.922 1.00 0.00 21 GLY A CA 3
ATOM 1370 C C . GLY A 1 21 ? 7.600 3.386 1.465 1.00 0.00 21 GLY A C 3
ATOM 1371 O O . GLY A 1 21 ? 8.393 4.150 0.917 1.00 0.00 21 GLY A O 3
ATOM 1375 N N . SER A 1 22 ? 6.572 2.836 0.837 1.00 0.00 22 SER A N 3
ATOM 1376 C CA . SER A 1 22 ? 6.327 3.052 -0.577 1.00 0.00 22 SER A CA 3
ATOM 1377 C C . SER A 1 22 ? 4.874 3.435 -0.802 1.00 0.00 22 SER A C 3
ATOM 1378 O O . SER A 1 22 ? 3.989 2.986 -0.081 1.00 0.00 22 SER A O 3
ATOM 1386 N N . ILE A 1 23 ? 4.628 4.270 -1.794 1.00 0.00 23 ILE A N 3
ATOM 1387 C CA . ILE A 1 23 ? 3.267 4.613 -2.161 1.00 0.00 23 ILE A CA 3
ATOM 1388 C C . ILE A 1 23 ? 2.852 3.841 -3.409 1.00 0.00 23 ILE A C 3
ATOM 1389 O O . ILE A 1 23 ? 1.956 4.241 -4.147 1.00 0.00 23 ILE A O 3
ATOM 1405 N N . PHE A 1 24 ? 3.514 2.720 -3.632 1.00 0.00 24 PHE A N 3
ATOM 1406 C CA . PHE A 1 24 ? 3.279 1.918 -4.819 1.00 0.00 24 PHE A CA 3
ATOM 1407 C C . PHE A 1 24 ? 2.853 0.515 -4.415 1.00 0.00 24 PHE A C 3
ATOM 1408 O O . PHE A 1 24 ? 3.420 -0.493 -4.847 1.00 0.00 24 PHE A O 3
ATOM 1425 N N . GLY A 1 25 ? 1.848 0.486 -3.559 1.00 0.00 25 GLY A N 3
ATOM 1426 C CA . GLY A 1 25 ? 1.324 -0.742 -3.011 1.00 0.00 25 GLY A CA 3
ATOM 1427 C C . GLY A 1 25 ? 0.561 -1.593 -4.014 1.00 0.00 25 GLY A C 3
ATOM 1428 O O . GLY A 1 25 ? 0.016 -1.088 -4.999 1.00 0.00 25 GLY A O 3
ATOM 1432 N N . LYS A 1 26 ? 0.530 -2.892 -3.742 1.00 0.00 26 LYS A N 3
ATOM 1433 C CA . LYS A 1 26 ? -0.149 -3.876 -4.585 1.00 0.00 26 LYS A CA 3
ATOM 1434 C C . LYS A 1 26 ? -1.396 -4.384 -3.883 1.00 0.00 26 LYS A C 3
ATOM 1435 O O . LYS A 1 26 ? -1.320 -4.829 -2.743 1.00 0.00 26 LYS A O 3
ATOM 1454 N N . CYS A 1 27 ? -2.523 -4.344 -4.570 1.00 0.00 27 CYS A N 3
ATOM 1455 C CA . CYS A 1 27 ? -3.798 -4.775 -3.988 1.00 0.00 27 CYS A CA 3
ATOM 1456 C C . CYS A 1 27 ? -3.771 -6.263 -3.634 1.00 0.00 27 CYS A C 3
ATOM 1457 O O . CYS A 1 27 ? -3.936 -7.122 -4.505 1.00 0.00 27 CYS A O 3
ATOM 1464 N N . MET A 1 28 ? -3.553 -6.553 -2.354 1.00 0.00 28 MET A N 3
ATOM 1465 C CA . MET A 1 28 ? -3.485 -7.924 -1.852 1.00 0.00 28 MET A CA 3
ATOM 1466 C C . MET A 1 28 ? -3.885 -7.970 -0.381 1.00 0.00 28 MET A C 3
ATOM 1467 O O . MET A 1 28 ? -3.480 -7.114 0.405 1.00 0.00 28 MET A O 3
ATOM 1481 N N . ASN A 1 29 ? -4.684 -8.974 -0.025 1.00 0.00 29 ASN A N 3
ATOM 1482 C CA . ASN A 1 29 ? -5.125 -9.186 1.358 1.00 0.00 29 ASN A CA 3
ATOM 1483 C C . ASN A 1 29 ? -5.975 -8.018 1.848 1.00 0.00 29 ASN A C 3
ATOM 1484 O O . ASN A 1 29 ? -5.914 -7.647 3.022 1.00 0.00 29 ASN A O 3
ATOM 1495 N N . LYS A 1 30 ? -6.753 -7.438 0.927 1.00 0.00 30 LYS A N 3
ATOM 1496 C CA . LYS A 1 30 ? -7.652 -6.308 1.215 1.00 0.00 30 LYS A CA 3
ATOM 1497 C C . LYS A 1 30 ? -6.877 -5.006 1.441 1.00 0.00 30 LYS A C 3
ATOM 1498 O O . LYS A 1 30 ? -7.458 -3.922 1.493 1.00 0.00 30 LYS A O 3
ATOM 1517 N N . LYS A 1 31 ? -5.569 -5.119 1.575 1.00 0.00 31 LYS A N 3
ATOM 1518 C CA . LYS A 1 31 ? -4.702 -3.959 1.685 1.00 0.00 31 LYS A CA 3
ATOM 1519 C C . LYS A 1 31 ? -3.785 -3.929 0.475 1.00 0.00 31 LYS A C 3
ATOM 1520 O O . LYS A 1 31 ? -4.112 -4.492 -0.569 1.00 0.00 31 LYS A O 3
ATOM 1539 N N . CYS A 1 32 ? -2.648 -3.277 0.605 1.00 0.00 32 CYS A N 3
ATOM 1540 C CA . CYS A 1 32 ? -1.694 -3.229 -0.475 1.00 0.00 32 CYS A CA 3
ATOM 1541 C C . CYS A 1 32 ? -0.280 -3.456 0.031 1.00 0.00 32 CYS A C 3
ATOM 1542 O O . CYS A 1 32 ? 0.214 -2.721 0.888 1.00 0.00 32 CYS A O 3
ATOM 1549 N N . LYS A 1 33 ? 0.357 -4.485 -0.504 1.00 0.00 33 LYS A N 3
ATOM 1550 C CA . LYS A 1 33 ? 1.704 -4.860 -0.107 1.00 0.00 33 LYS A CA 3
ATOM 1551 C C . LYS A 1 33 ? 2.712 -4.230 -1.052 1.00 0.00 33 LYS A C 3
ATOM 1552 O O . LYS A 1 33 ? 2.359 -3.815 -2.145 1.00 0.00 33 LYS A O 3
ATOM 1571 N N . CYS A 1 34 ? 3.950 -4.144 -0.631 1.00 0.00 34 CYS A N 3
ATOM 1572 C CA . CYS A 1 34 ? 5.003 -3.693 -1.521 1.00 0.00 34 CYS A CA 3
ATOM 1573 C C . CYS A 1 34 ? 5.517 -4.846 -2.371 1.00 0.00 34 CYS A C 3
ATOM 1574 O O . CYS A 1 34 ? 6.403 -5.590 -1.899 1.00 0.00 34 CYS A O 3
ATOM 1582 N N . GLN A 1 1 ? -14.799 5.911 3.901 1.00 0.00 1 GLN A N 4
ATOM 1583 C CA . GLN A 1 1 ? -15.883 4.913 3.763 1.00 0.00 1 GLN A CA 4
ATOM 1584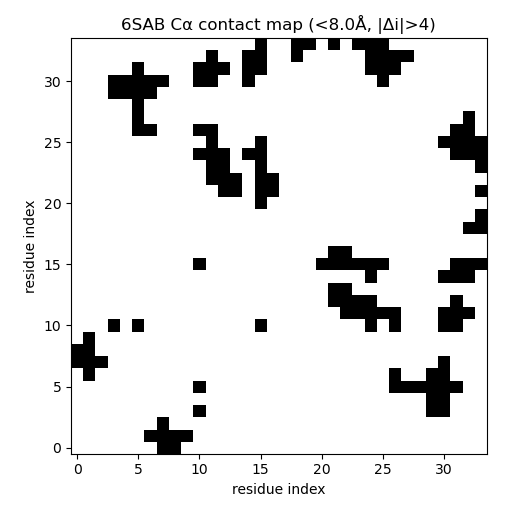 C C . GLN A 1 1 ? -15.433 3.711 2.949 1.00 0.00 1 GLN A C 4
ATOM 1585 O O . GLN A 1 1 ? -16.144 2.709 2.868 1.00 0.00 1 GLN A O 4
ATOM 1601 N N . MET A 1 2 ? -14.261 3.803 2.348 1.00 0.00 2 MET A N 4
ATOM 1602 C CA . MET A 1 2 ? -13.737 2.713 1.567 1.00 0.00 2 MET A CA 4
ATOM 1603 C C . MET A 1 2 ? -12.935 1.803 2.479 1.00 0.00 2 MET A C 4
ATOM 1604 O O . MET A 1 2 ? -11.990 2.250 3.132 1.00 0.00 2 MET A O 4
ATOM 1618 N N . ASP A 1 3 ? -13.337 0.546 2.556 1.00 0.00 3 ASP A N 4
ATOM 1619 C CA . ASP A 1 3 ? -12.677 -0.414 3.432 1.00 0.00 3 ASP A CA 4
ATOM 1620 C C . ASP A 1 3 ? -11.231 -0.633 3.004 1.00 0.00 3 ASP A C 4
ATOM 1621 O O . ASP A 1 3 ? -10.897 -0.546 1.822 1.00 0.00 3 ASP A O 4
ATOM 1630 N N . MET A 1 4 ? -10.380 -0.927 3.982 1.00 0.00 4 MET A N 4
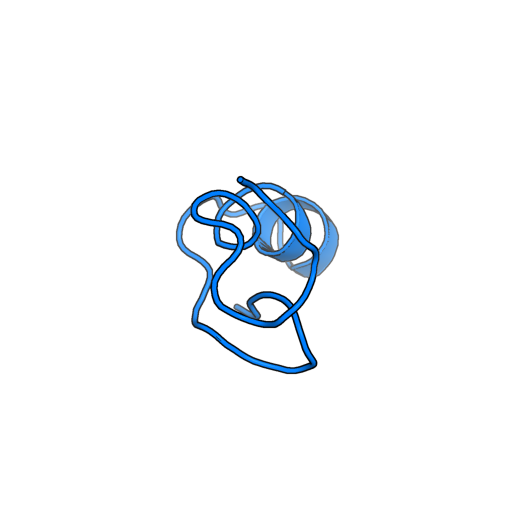ATOM 1631 C CA . MET A 1 4 ? -8.957 -1.124 3.761 1.00 0.00 4 MET A CA 4
ATOM 1632 C C . MET A 1 4 ? -8.681 -2.288 2.817 1.00 0.00 4 MET A C 4
ATOM 1633 O O . MET A 1 4 ? -7.553 -2.468 2.385 1.00 0.00 4 MET A O 4
ATOM 1647 N N . ARG A 1 5 ? -9.708 -3.074 2.506 1.00 0.00 5 ARG A N 4
ATOM 1648 C CA . ARG A 1 5 ? -9.577 -4.200 1.592 1.00 0.00 5 ARG A CA 4
ATOM 1649 C C . ARG A 1 5 ? -9.396 -3.739 0.155 1.00 0.00 5 ARG A C 4
ATOM 1650 O O . ARG A 1 5 ? -10.256 -3.970 -0.698 1.00 0.00 5 ARG A O 4
ATOM 1671 N N . CYS A 1 6 ? -8.265 -3.092 -0.094 1.00 0.00 6 CYS A N 4
ATOM 1672 C CA . CYS A 1 6 ? -7.905 -2.611 -1.415 1.00 0.00 6 CYS A CA 4
ATOM 1673 C C . CYS A 1 6 ? -9.012 -1.726 -1.992 1.00 0.00 6 CYS A C 4
ATOM 1674 O O . CYS A 1 6 ? -9.321 -1.775 -3.182 1.00 0.00 6 CYS A O 4
ATOM 1681 N N . SER A 1 7 ? -9.619 -0.923 -1.126 1.00 0.00 7 SER A N 4
ATOM 1682 C CA . SER A 1 7 ? -10.705 -0.052 -1.535 1.00 0.00 7 SER A CA 4
ATOM 1683 C C . SER A 1 7 ? -10.538 1.351 -0.958 1.00 0.00 7 SER A C 4
ATOM 1684 O O . SER A 1 7 ? -10.987 2.321 -1.563 1.00 0.00 7 SER A O 4
ATOM 1692 N N . ALA A 1 8 ? -9.840 1.448 0.183 1.00 0.00 8 ALA A N 4
ATOM 1693 C CA . ALA A 1 8 ? -9.775 2.679 0.999 1.00 0.00 8 ALA A CA 4
ATOM 1694 C C . ALA A 1 8 ? -9.230 3.897 0.240 1.00 0.00 8 ALA A C 4
ATOM 1695 O O . ALA A 1 8 ? -9.163 4.989 0.804 1.00 0.00 8 ALA A O 4
ATOM 1702 N N . SER A 1 9 ? -8.808 3.695 -1.010 1.00 0.00 9 SER A N 4
ATOM 1703 C CA . SER A 1 9 ? -8.388 4.778 -1.905 1.00 0.00 9 SER A CA 4
ATOM 1704 C C . SER A 1 9 ? -6.998 5.315 -1.537 1.00 0.00 9 SER A C 4
ATOM 1705 O O . SER A 1 9 ? -6.299 5.878 -2.381 1.00 0.00 9 SER A O 4
ATOM 1713 N N . VAL A 1 10 ? -6.601 5.138 -0.285 1.00 0.00 10 VAL A N 4
ATOM 1714 C CA . VAL A 1 10 ? -5.270 5.524 0.165 1.00 0.00 10 VAL A CA 4
ATOM 1715 C C . VAL A 1 10 ? -4.501 4.301 0.653 1.00 0.00 10 VAL A C 4
ATOM 1716 O O . VAL A 1 10 ? -3.421 4.414 1.232 1.00 0.00 10 VAL A O 4
ATOM 1729 N N . GLU A 1 11 ? -5.056 3.130 0.381 1.00 0.00 11 GLU A N 4
ATOM 1730 C CA . GLU A 1 11 ? -4.485 1.877 0.857 1.00 0.00 11 GLU A CA 4
ATOM 1731 C C . GLU A 1 11 ? -3.242 1.514 0.069 1.00 0.00 11 GLU A C 4
ATOM 1732 O O . GLU A 1 11 ? -2.254 1.040 0.631 1.00 0.00 11 GLU A O 4
ATOM 1744 N N . CYS A 1 12 ? -3.279 1.767 -1.227 1.00 0.00 12 CYS A N 4
ATOM 1745 C CA . CYS A 1 12 ? -2.155 1.458 -2.092 1.00 0.00 12 CYS A CA 4
ATOM 1746 C C . CYS A 1 12 ? -1.063 2.507 -1.972 1.00 0.00 12 CYS A C 4
ATOM 1747 O O . CYS A 1 12 ? -0.222 2.650 -2.858 1.00 0.00 12 CYS A O 4
ATOM 1754 N N . LYS A 1 13 ? -1.085 3.244 -0.874 1.00 0.00 13 LYS A N 4
ATOM 1755 C CA . LYS A 1 13 ? -0.033 4.192 -0.578 1.00 0.00 13 LYS A CA 4
ATOM 1756 C C . LYS A 1 13 ? 0.336 4.104 0.897 1.00 0.00 13 LYS A C 4
ATOM 1757 O O . LYS A 1 13 ? 1.457 3.763 1.242 1.00 0.00 13 LYS A O 4
ATOM 1776 N N . GLN A 1 14 ? -0.635 4.374 1.759 1.00 0.00 14 GLN A N 4
ATOM 1777 C CA . GLN A 1 14 ? -0.390 4.472 3.195 1.00 0.00 14 GLN A CA 4
ATOM 1778 C C . GLN A 1 14 ? -0.148 3.101 3.810 1.00 0.00 14 GLN A C 4
ATOM 1779 O O . GLN A 1 14 ? 0.706 2.940 4.679 1.00 0.00 14 GLN A O 4
ATOM 1793 N N . LYS A 1 15 ? -0.902 2.110 3.357 1.00 0.00 15 LYS A N 4
ATOM 1794 C CA . LYS A 1 15 ? -0.781 0.770 3.907 1.00 0.00 15 LYS A CA 4
ATOM 1795 C C . LYS A 1 15 ? 0.531 0.131 3.491 1.00 0.00 15 LYS A C 4
ATOM 1796 O O . LYS A 1 15 ? 1.184 -0.535 4.296 1.00 0.00 15 LYS A O 4
ATOM 1815 N N . CYS A 1 16 ? 0.933 0.341 2.245 1.00 0.00 16 CYS A N 4
ATOM 1816 C CA . CYS A 1 16 ? 2.189 -0.193 1.778 1.00 0.00 16 CYS A CA 4
ATOM 1817 C C . CYS A 1 16 ? 3.343 0.676 2.254 1.00 0.00 16 CYS A C 4
ATOM 1818 O O . CYS A 1 16 ? 4.508 0.268 2.214 1.00 0.00 16 CYS A O 4
ATOM 1825 N N . LEU A 1 17 ? 3.013 1.872 2.721 1.00 0.00 17 LEU A N 4
ATOM 1826 C CA . LEU A 1 17 ? 3.999 2.749 3.314 1.00 0.00 17 LEU A CA 4
ATOM 1827 C C . LEU A 1 17 ? 4.357 2.219 4.695 1.00 0.00 17 LEU A C 4
ATOM 1828 O O . LEU A 1 17 ? 5.519 2.195 5.086 1.00 0.00 17 LEU A O 4
ATOM 1844 N N . LYS A 1 18 ? 3.347 1.768 5.423 1.00 0.00 18 LYS A N 4
ATOM 1845 C CA . LYS A 1 18 ? 3.567 1.123 6.708 1.00 0.00 18 LYS A CA 4
ATOM 1846 C C . LYS A 1 18 ? 4.179 -0.258 6.507 1.00 0.00 18 LYS A C 4
ATOM 1847 O O . LYS A 1 18 ? 4.849 -0.786 7.390 1.00 0.00 18 LYS A O 4
ATOM 1866 N N . ALA A 1 19 ? 3.936 -0.838 5.339 1.00 0.00 19 ALA A N 4
ATOM 1867 C CA . ALA A 1 19 ? 4.519 -2.123 4.993 1.00 0.00 19 ALA A CA 4
ATOM 1868 C C . ALA A 1 19 ? 6.024 -2.003 4.768 1.00 0.00 19 ALA A C 4
ATOM 1869 O O . ALA A 1 19 ? 6.814 -2.540 5.542 1.00 0.00 19 ALA A O 4
ATOM 1876 N N . ILE A 1 20 ? 6.424 -1.287 3.717 1.00 0.00 20 ILE A N 4
ATOM 1877 C CA . ILE A 1 20 ? 7.838 -1.211 3.352 1.00 0.00 20 ILE A CA 4
ATOM 1878 C C . ILE A 1 20 ? 8.299 0.221 3.079 1.00 0.00 20 ILE A C 4
ATOM 1879 O O . ILE A 1 20 ? 9.430 0.442 2.642 1.00 0.00 20 ILE A O 4
ATOM 1895 N N . GLY A 1 21 ? 7.433 1.188 3.340 1.00 0.00 21 GLY A N 4
ATOM 1896 C CA . GLY A 1 21 ? 7.782 2.580 3.105 1.00 0.00 21 GLY A CA 4
ATOM 1897 C C . GLY A 1 21 ? 7.702 2.955 1.640 1.00 0.00 21 GLY A C 4
ATOM 1898 O O . GLY A 1 21 ? 8.583 3.632 1.114 1.00 0.00 21 GLY A O 4
ATOM 1902 N N . SER A 1 22 ? 6.644 2.514 0.985 1.00 0.00 22 SER A N 4
ATOM 1903 C CA . SER A 1 22 ? 6.454 2.764 -0.433 1.00 0.00 22 SER A CA 4
ATOM 1904 C C . SER A 1 22 ? 5.052 3.309 -0.692 1.00 0.00 22 SER A C 4
ATOM 1905 O O . SER A 1 22 ? 4.215 3.303 0.204 1.00 0.00 22 SER A O 4
ATOM 1913 N N . ILE A 1 23 ? 4.807 3.788 -1.909 1.00 0.00 23 ILE A N 4
ATOM 1914 C CA . ILE A 1 23 ? 3.529 4.416 -2.251 1.00 0.00 23 ILE A CA 4
ATOM 1915 C C . ILE A 1 23 ? 3.022 3.942 -3.612 1.00 0.00 23 ILE A C 4
ATOM 1916 O O . ILE A 1 23 ? 2.532 4.729 -4.423 1.00 0.00 23 ILE A O 4
ATOM 1932 N N . PHE A 1 24 ? 3.159 2.650 -3.860 1.00 0.00 24 PHE A N 4
ATOM 1933 C CA . PHE A 1 24 ? 2.786 2.052 -5.136 1.00 0.00 24 PHE A CA 4
ATOM 1934 C C . PHE A 1 24 ? 2.163 0.687 -4.879 1.00 0.00 24 PHE A C 4
ATOM 1935 O O . PHE A 1 24 ? 2.489 -0.309 -5.534 1.00 0.00 24 PHE A O 4
ATOM 1952 N N . GLY A 1 25 ? 1.265 0.674 -3.907 1.00 0.00 25 GLY A N 4
ATOM 1953 C CA . GLY A 1 25 ? 0.739 -0.551 -3.345 1.00 0.00 25 GLY A CA 4
ATOM 1954 C C . GLY A 1 25 ? 0.040 -1.465 -4.332 1.00 0.00 25 GLY A C 4
ATOM 1955 O O . GLY A 1 25 ? -0.748 -1.026 -5.170 1.00 0.00 25 GLY A O 4
ATOM 1959 N N . LYS A 1 26 ? 0.347 -2.745 -4.205 1.00 0.00 26 LYS A N 4
ATOM 1960 C CA . LYS A 1 26 ? -0.302 -3.805 -4.962 1.00 0.00 26 LYS A CA 4
ATOM 1961 C C . LYS A 1 26 ? -1.285 -4.529 -4.051 1.00 0.00 26 LYS A C 4
ATOM 1962 O O . LYS A 1 26 ? -0.956 -4.795 -2.900 1.00 0.00 26 LYS A O 4
ATOM 1981 N N . CYS A 1 27 ? -2.480 -4.828 -4.554 1.00 0.00 27 CYS A N 4
ATOM 1982 C CA . CYS A 1 27 ? -3.514 -5.507 -3.761 1.00 0.00 27 CYS A CA 4
ATOM 1983 C C . CYS A 1 27 ? -2.973 -6.786 -3.117 1.00 0.00 27 CYS A C 4
ATOM 1984 O O . CYS A 1 27 ? -2.897 -7.840 -3.757 1.00 0.00 27 CYS A O 4
ATOM 1991 N N . MET A 1 28 ? -2.596 -6.672 -1.847 1.00 0.00 28 MET A N 4
ATOM 1992 C CA . MET A 1 28 ? -1.982 -7.758 -1.093 1.00 0.00 28 MET A CA 4
ATOM 1993 C C . MET A 1 28 ? -2.165 -7.498 0.385 1.00 0.00 28 MET A C 4
ATOM 1994 O O . MET A 1 28 ? -2.307 -6.344 0.795 1.00 0.00 28 MET A O 4
ATOM 2008 N N . ASN A 1 29 ? -2.159 -8.562 1.181 1.00 0.00 29 ASN A N 4
ATOM 2009 C CA . ASN A 1 29 ? -2.331 -8.449 2.626 1.00 0.00 29 ASN A CA 4
ATOM 2010 C C . ASN A 1 29 ? -3.651 -7.759 2.938 1.00 0.00 29 ASN A C 4
ATOM 2011 O O . ASN A 1 29 ? -3.746 -6.959 3.872 1.00 0.00 29 ASN A O 4
ATOM 2022 N N . LYS A 1 30 ? -4.652 -8.067 2.111 1.00 0.00 30 LYS A N 4
ATOM 2023 C CA . LYS A 1 30 ? -6.001 -7.506 2.215 1.00 0.00 30 LYS A CA 4
ATOM 2024 C C . LYS A 1 30 ? -6.070 -6.070 1.703 1.00 0.00 30 LYS A C 4
ATOM 2025 O O . LYS A 1 30 ? -7.082 -5.665 1.139 1.00 0.00 30 LYS A O 4
ATOM 2044 N N . LYS A 1 31 ? -5.000 -5.301 1.867 1.00 0.00 31 LYS A N 4
ATOM 2045 C CA . LYS A 1 31 ? -4.997 -3.935 1.371 1.00 0.00 31 LYS A CA 4
ATOM 2046 C C . LYS A 1 31 ? -4.022 -3.810 0.214 1.00 0.00 31 LYS A C 4
ATOM 2047 O O . LYS A 1 31 ? -4.309 -4.277 -0.887 1.00 0.00 31 LYS A O 4
ATOM 2066 N N . CYS A 1 32 ? -2.858 -3.224 0.454 1.00 0.00 32 CYS A N 4
ATOM 2067 C CA . CYS A 1 32 ? -1.884 -3.062 -0.599 1.00 0.00 32 CYS A CA 4
ATOM 2068 C C . CYS A 1 32 ? -0.457 -3.140 -0.074 1.00 0.00 32 CYS A C 4
ATOM 2069 O O . CYS A 1 32 ? -0.102 -2.513 0.925 1.00 0.00 32 CYS A O 4
ATOM 2076 N N . LYS A 1 33 ? 0.341 -3.930 -0.764 1.00 0.00 33 LYS A N 4
ATOM 2077 C CA . LYS A 1 33 ? 1.768 -4.033 -0.528 1.00 0.00 33 LYS A CA 4
ATOM 2078 C C . LYS A 1 33 ? 2.502 -3.622 -1.793 1.00 0.00 33 LYS A C 4
ATOM 2079 O O . LYS A 1 33 ? 2.185 -4.121 -2.864 1.00 0.00 33 LYS A O 4
ATOM 2098 N N . CYS A 1 34 ? 3.470 -2.728 -1.685 1.00 0.00 34 CYS A N 4
ATOM 2099 C CA . CYS A 1 34 ? 4.211 -2.301 -2.864 1.00 0.00 34 CYS A CA 4
ATOM 2100 C C . CYS A 1 34 ? 5.264 -3.350 -3.226 1.00 0.00 34 CYS A C 4
ATOM 2101 O O . CYS A 1 34 ? 4.885 -4.506 -3.510 1.00 0.00 34 CYS A O 4
ATOM 2109 N N . GLN A 1 1 ? -14.659 8.425 3.250 1.00 0.00 1 GLN A N 5
ATOM 2110 C CA . GLN A 1 1 ? -13.682 7.318 3.151 1.00 0.00 1 GLN A CA 5
ATOM 2111 C C . GLN A 1 1 ? -14.343 6.055 2.627 1.00 0.00 1 GLN A C 5
ATOM 2112 O O . GLN A 1 1 ? -15.421 5.670 3.083 1.00 0.00 1 GLN A O 5
ATOM 2128 N N . MET A 1 2 ? -13.697 5.418 1.659 1.00 0.00 2 MET A N 5
ATOM 2129 C CA . MET A 1 2 ? -14.134 4.118 1.171 1.00 0.00 2 MET A CA 5
ATOM 2130 C C . MET A 1 2 ? -13.541 3.044 2.069 1.00 0.00 2 MET A C 5
ATOM 2131 O O . MET A 1 2 ? -12.648 3.326 2.869 1.00 0.00 2 MET A O 5
ATOM 2145 N N . ASP A 1 3 ? -14.033 1.826 1.942 1.00 0.00 3 ASP A N 5
ATOM 2146 C CA . ASP A 1 3 ? -13.567 0.732 2.785 1.00 0.00 3 ASP A CA 5
ATOM 2147 C C . ASP A 1 3 ? -12.204 0.245 2.306 1.00 0.00 3 ASP A C 5
ATOM 2148 O O . ASP A 1 3 ? -11.925 0.247 1.107 1.00 0.00 3 ASP A O 5
ATOM 2157 N N . MET A 1 4 ? -11.377 -0.190 3.249 1.00 0.00 4 MET A N 5
ATOM 2158 C CA . MET A 1 4 ? -10.014 -0.619 2.972 1.00 0.00 4 MET A CA 5
ATOM 2159 C C . MET A 1 4 ? -10.028 -2.019 2.395 1.00 0.00 4 MET A C 5
ATOM 2160 O O . MET A 1 4 ? -9.509 -2.964 2.986 1.00 0.00 4 MET A O 5
ATOM 2174 N N . ARG A 1 5 ? -10.697 -2.136 1.274 1.00 0.00 5 ARG A N 5
ATOM 2175 C CA . ARG A 1 5 ? -10.776 -3.377 0.527 1.00 0.00 5 ARG A CA 5
ATOM 2176 C C . ARG A 1 5 ? -10.303 -3.159 -0.896 1.00 0.00 5 ARG A C 5
ATOM 2177 O O . ARG A 1 5 ? -10.997 -3.505 -1.853 1.00 0.00 5 ARG A O 5
ATOM 2198 N N . CYS A 1 6 ? -9.111 -2.602 -1.016 1.00 0.00 6 CYS A N 5
ATOM 2199 C CA . CYS A 1 6 ? -8.592 -2.145 -2.288 1.00 0.00 6 CYS A CA 5
ATOM 2200 C C . CYS A 1 6 ? -9.589 -1.165 -2.895 1.00 0.00 6 CYS A C 5
ATOM 2201 O O . CYS A 1 6 ? -9.996 -1.284 -4.054 1.00 0.00 6 CYS A O 5
ATOM 2208 N N . SER A 1 7 ? -9.995 -0.207 -2.075 1.00 0.00 7 SER A N 5
ATOM 2209 C CA . SER A 1 7 ? -11.028 0.736 -2.449 1.00 0.00 7 SER A CA 5
ATOM 2210 C C . SER A 1 7 ? -10.952 2.014 -1.611 1.00 0.00 7 SER A C 5
ATOM 2211 O O . SER A 1 7 ? -11.509 3.035 -2.009 1.00 0.00 7 SER A O 5
ATOM 2219 N N . ALA A 1 8 ? -10.236 1.976 -0.476 1.00 0.00 8 ALA A N 5
ATOM 2220 C CA . ALA A 1 8 ? -10.170 3.132 0.424 1.00 0.00 8 ALA A CA 5
ATOM 2221 C C . ALA A 1 8 ? -9.413 4.272 -0.231 1.00 0.00 8 ALA A C 5
ATOM 2222 O O . ALA A 1 8 ? -9.336 5.377 0.316 1.00 0.00 8 ALA A O 5
ATOM 2229 N N . SER A 1 9 ? -8.831 3.967 -1.391 1.00 0.00 9 SER A N 5
ATOM 2230 C CA . SER A 1 9 ? -8.186 4.954 -2.239 1.00 0.00 9 SER A CA 5
ATOM 2231 C C . SER A 1 9 ? -6.826 5.346 -1.662 1.00 0.00 9 SER A C 5
ATOM 2232 O O . SER A 1 9 ? -6.154 6.242 -2.176 1.00 0.00 9 SER A O 5
ATOM 2240 N N . VAL A 1 10 ? -6.410 4.650 -0.603 1.00 0.00 10 VAL A N 5
ATOM 2241 C CA . VAL A 1 10 ? -5.161 4.977 0.081 1.00 0.00 10 VAL A CA 5
ATOM 2242 C C . VAL A 1 10 ? -4.363 3.742 0.514 1.00 0.00 10 VAL A C 5
ATOM 2243 O O . VAL A 1 10 ? -3.211 3.870 0.924 1.00 0.00 10 VAL A O 5
ATOM 2256 N N . GLU A 1 11 ? -4.946 2.549 0.421 1.00 0.00 11 GLU A N 5
ATOM 2257 C CA . GLU A 1 11 ? -4.285 1.349 0.930 1.00 0.00 11 GLU A CA 5
ATOM 2258 C C . GLU A 1 11 ? -3.035 1.040 0.117 1.00 0.00 11 GLU A C 5
ATOM 2259 O O . GLU A 1 11 ? -2.032 0.570 0.657 1.00 0.00 11 GLU A O 5
ATOM 2271 N N . CYS A 1 12 ? -3.087 1.338 -1.176 1.00 0.00 12 CYS A N 5
ATOM 2272 C CA . CYS A 1 12 ? -1.946 1.113 -2.054 1.00 0.00 12 CYS A CA 5
ATOM 2273 C C . CYS A 1 12 ? -0.925 2.226 -1.917 1.00 0.00 12 CYS A C 5
ATOM 2274 O O . CYS A 1 12 ? 0.003 2.335 -2.713 1.00 0.00 12 CYS A O 5
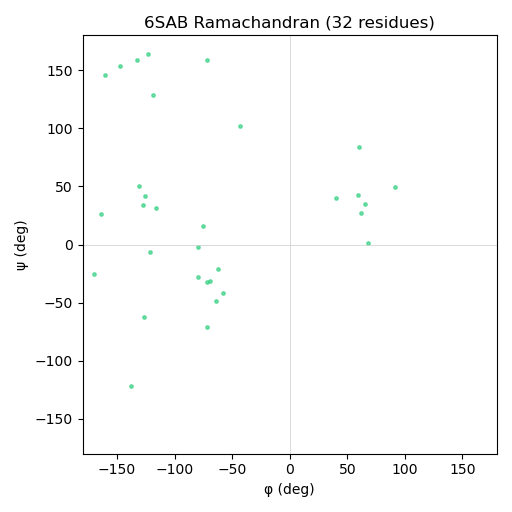ATOM 2281 N N . LYS A 1 13 ? -1.091 3.047 -0.898 1.00 0.00 13 LYS A N 5
ATOM 2282 C CA . LYS A 1 13 ? -0.123 4.078 -0.607 1.00 0.00 13 LYS A CA 5
ATOM 2283 C C . LYS A 1 13 ? 0.330 3.976 0.844 1.00 0.00 13 LYS A C 5
ATOM 2284 O O . LYS A 1 13 ? 1.519 3.997 1.137 1.00 0.00 13 LYS A O 5
ATOM 2303 N N . GLN A 1 14 ? -0.633 3.839 1.747 1.00 0.00 14 GLN A N 5
ATOM 2304 C CA . GLN A 1 14 ? -0.354 3.883 3.176 1.00 0.00 14 GLN A CA 5
ATOM 2305 C C . GLN A 1 14 ? 0.141 2.543 3.713 1.00 0.00 14 GLN A C 5
ATOM 2306 O O . GLN A 1 14 ? 1.084 2.510 4.500 1.00 0.00 14 GLN A O 5
ATOM 2320 N N . LYS A 1 15 ? -0.480 1.436 3.302 1.00 0.00 15 LYS A N 5
ATOM 2321 C CA . LYS A 1 15 ? -0.052 0.126 3.782 1.00 0.00 15 LYS A CA 5
ATOM 2322 C C . LYS A 1 15 ? 1.354 -0.166 3.289 1.00 0.00 15 LYS A C 5
ATOM 2323 O O . LYS A 1 15 ? 2.202 -0.659 4.032 1.00 0.00 15 LYS A O 5
ATOM 2342 N N . CYS A 1 16 ? 1.594 0.161 2.033 1.00 0.00 16 CYS A N 5
ATOM 2343 C CA . CYS A 1 16 ? 2.919 0.012 1.446 1.00 0.00 16 CYS A CA 5
ATOM 2344 C C . CYS A 1 16 ? 3.919 0.921 2.164 1.00 0.00 16 CYS A C 5
ATOM 2345 O O . CYS A 1 16 ? 5.114 0.623 2.252 1.00 0.00 16 CYS A O 5
ATOM 2352 N N . LEU A 1 17 ? 3.419 2.029 2.696 1.00 0.00 17 LEU A N 5
ATOM 2353 C CA . LEU A 1 17 ? 4.251 2.971 3.423 1.00 0.00 17 LEU A CA 5
ATOM 2354 C C . LEU A 1 17 ? 4.598 2.397 4.794 1.00 0.00 17 LEU A C 5
ATOM 2355 O O . LEU A 1 17 ? 5.676 2.639 5.332 1.00 0.00 17 LEU A O 5
ATOM 2371 N N . LYS A 1 18 ? 3.680 1.618 5.344 1.00 0.00 18 LYS A N 5
ATOM 2372 C CA . LYS A 1 18 ? 3.927 0.899 6.584 1.00 0.00 18 LYS A CA 5
ATOM 2373 C C . LYS A 1 18 ? 4.905 -0.243 6.339 1.00 0.00 18 LYS A C 5
ATOM 2374 O O . LYS A 1 18 ? 5.759 -0.536 7.177 1.00 0.00 18 LYS A O 5
ATOM 2393 N N . ALA A 1 19 ? 4.771 -0.875 5.179 1.00 0.00 19 ALA A N 5
ATOM 2394 C CA . ALA A 1 19 ? 5.612 -2.006 4.814 1.00 0.00 19 ALA A CA 5
ATOM 2395 C C . ALA A 1 19 ? 7.071 -1.589 4.647 1.00 0.00 19 ALA A C 5
ATOM 2396 O O . ALA A 1 19 ? 7.935 -2.032 5.407 1.00 0.00 19 ALA A O 5
ATOM 2403 N N . ILE A 1 20 ? 7.347 -0.745 3.656 1.00 0.00 20 ILE A N 5
ATOM 2404 C CA . ILE A 1 20 ? 8.720 -0.317 3.388 1.00 0.00 20 ILE A CA 5
ATOM 2405 C C . ILE A 1 20 ? 8.835 1.201 3.262 1.00 0.00 20 ILE A C 5
ATOM 2406 O O . ILE A 1 20 ? 9.937 1.746 3.225 1.00 0.00 20 ILE A O 5
ATOM 2422 N N . GLY A 1 21 ? 7.702 1.883 3.202 1.00 0.00 21 GLY A N 5
ATOM 2423 C CA . GLY A 1 21 ? 7.722 3.321 3.017 1.00 0.00 21 GLY A CA 5
ATOM 2424 C C . GLY A 1 21 ? 7.538 3.702 1.565 1.00 0.00 21 GLY A C 5
ATOM 2425 O O . GLY A 1 21 ? 8.235 4.572 1.042 1.00 0.00 21 GLY A O 5
ATOM 2429 N N . SER A 1 22 ? 6.596 3.042 0.914 1.00 0.00 22 SER A N 5
ATOM 2430 C CA . SER A 1 22 ? 6.360 3.233 -0.503 1.00 0.00 22 SER A CA 5
ATOM 2431 C C . SER A 1 22 ? 4.894 3.532 -0.772 1.00 0.00 22 SER A C 5
ATOM 2432 O O . SER A 1 22 ? 4.019 3.059 -0.056 1.00 0.00 22 SER A O 5
ATOM 2440 N N . ILE A 1 23 ? 4.628 4.325 -1.795 1.00 0.00 23 ILE A N 5
ATOM 2441 C CA . ILE A 1 23 ? 3.260 4.655 -2.161 1.00 0.00 23 ILE A CA 5
ATOM 2442 C C . ILE A 1 23 ? 2.837 3.877 -3.400 1.00 0.00 23 ILE A C 5
ATOM 2443 O O . ILE A 1 23 ? 2.038 4.339 -4.212 1.00 0.00 23 ILE A O 5
ATOM 2459 N N . PHE A 1 24 ? 3.377 2.680 -3.533 1.00 0.00 24 PHE A N 5
ATOM 2460 C CA . PHE A 1 24 ? 3.175 1.888 -4.731 1.00 0.00 24 PHE A CA 5
ATOM 2461 C C . PHE A 1 24 ? 2.719 0.484 -4.361 1.00 0.00 24 PHE A C 5
ATOM 2462 O O . PHE A 1 24 ? 3.224 -0.516 -4.867 1.00 0.00 24 PHE A O 5
ATOM 2479 N N . GLY A 1 25 ? 1.748 0.446 -3.464 1.00 0.00 25 GLY A N 5
ATOM 2480 C CA . GLY A 1 25 ? 1.223 -0.796 -2.944 1.00 0.00 25 GLY A CA 5
ATOM 2481 C C . GLY A 1 25 ? 0.471 -1.638 -3.969 1.00 0.00 25 GLY A C 5
ATOM 2482 O O . GLY A 1 25 ? -0.047 -1.126 -4.964 1.00 0.00 25 GLY A O 5
ATOM 2486 N N . LYS A 1 26 ? 0.416 -2.933 -3.695 1.00 0.00 26 LYS A N 5
ATOM 2487 C CA . LYS A 1 26 ? -0.240 -3.923 -4.549 1.00 0.00 26 LYS A CA 5
ATOM 2488 C C . LYS A 1 26 ? -1.426 -4.541 -3.819 1.00 0.00 26 LYS A C 5
ATOM 2489 O O . LYS A 1 26 ? -1.275 -5.010 -2.694 1.00 0.00 26 LYS A O 5
ATOM 2508 N N . CYS A 1 27 ? -2.586 -4.556 -4.463 1.00 0.00 27 CYS A N 5
ATOM 2509 C CA . CYS A 1 27 ? -3.818 -5.054 -3.845 1.00 0.00 27 CYS A CA 5
ATOM 2510 C C . CYS A 1 27 ? -3.687 -6.513 -3.408 1.00 0.00 27 CYS A C 5
ATOM 2511 O O . CYS A 1 27 ? -3.713 -7.431 -4.233 1.00 0.00 27 CYS A O 5
ATOM 2518 N N . MET A 1 28 ? -3.553 -6.708 -2.104 1.00 0.00 28 MET A N 5
ATOM 2519 C CA . MET A 1 28 ? -3.451 -8.029 -1.508 1.00 0.00 28 MET A CA 5
ATOM 2520 C C . MET A 1 28 ? -4.263 -8.052 -0.223 1.00 0.00 28 MET A C 5
ATOM 2521 O O . MET A 1 28 ? -4.038 -7.223 0.661 1.00 0.00 28 MET A O 5
ATOM 2535 N N . ASN A 1 29 ? -5.193 -8.999 -0.129 1.00 0.00 29 ASN A N 5
ATOM 2536 C CA . ASN A 1 29 ? -6.066 -9.156 1.043 1.00 0.00 29 ASN A CA 5
ATOM 2537 C C . ASN A 1 29 ? -6.585 -7.815 1.574 1.00 0.00 29 ASN A C 5
ATOM 2538 O O . ASN A 1 29 ? -6.280 -7.407 2.697 1.00 0.00 29 ASN A O 5
ATOM 2549 N N . LYS A 1 30 ? -7.361 -7.127 0.731 1.00 0.00 30 LYS A N 5
ATOM 2550 C CA . LYS A 1 30 ? -8.072 -5.893 1.101 1.00 0.00 30 LYS A CA 5
ATOM 2551 C C . LYS A 1 30 ? -7.150 -4.672 1.145 1.00 0.00 30 LYS A C 5
ATOM 2552 O O . LYS A 1 30 ? -7.586 -3.551 0.910 1.00 0.00 30 LYS A O 5
ATOM 2571 N N . LYS A 1 31 ? -5.886 -4.878 1.452 1.00 0.00 31 LYS A N 5
ATOM 2572 C CA . LYS A 1 31 ? -4.939 -3.774 1.509 1.00 0.00 31 LYS A CA 5
ATOM 2573 C C . LYS A 1 31 ? -3.894 -3.949 0.427 1.00 0.00 31 LYS A C 5
ATOM 2574 O O . LYS A 1 31 ? -4.142 -4.620 -0.570 1.00 0.00 31 LYS A O 5
ATOM 2593 N N . CYS A 1 32 ? -2.740 -3.338 0.597 1.00 0.00 32 CYS A N 5
ATOM 2594 C CA . CYS A 1 32 ? -1.733 -3.372 -0.437 1.00 0.00 32 CYS A CA 5
ATOM 2595 C C . CYS A 1 32 ? -0.336 -3.568 0.128 1.00 0.00 32 CYS A C 5
ATOM 2596 O O . CYS A 1 32 ? 0.056 -2.916 1.095 1.00 0.00 32 CYS A O 5
ATOM 2603 N N . LYS A 1 33 ? 0.407 -4.470 -0.493 1.00 0.00 33 LYS A N 5
ATOM 2604 C CA . LYS A 1 33 ? 1.780 -4.751 -0.104 1.00 0.00 33 LYS A CA 5
ATOM 2605 C C . LYS A 1 33 ? 2.724 -4.192 -1.148 1.00 0.00 33 LYS A C 5
ATOM 2606 O O . LYS A 1 33 ? 2.321 -3.943 -2.275 1.00 0.00 33 LYS A O 5
ATOM 2625 N N . CYS A 1 34 ? 3.964 -3.989 -0.780 1.00 0.00 34 CYS A N 5
ATOM 2626 C CA . CYS A 1 34 ? 4.963 -3.550 -1.738 1.00 0.00 34 CYS A CA 5
ATOM 2627 C C . CYS A 1 34 ? 5.473 -4.733 -2.551 1.00 0.00 34 CYS A C 5
ATOM 2628 O O . CYS A 1 34 ? 6.201 -5.574 -1.986 1.00 0.00 34 CYS A O 5
ATOM 2636 N N . GLN A 1 1 ? -13.178 8.917 3.615 1.00 0.00 1 GLN A N 6
ATOM 2637 C CA . GLN A 1 1 ? -12.438 8.073 2.649 1.00 0.00 1 GLN A CA 6
ATOM 2638 C C . GLN A 1 1 ? -13.182 6.773 2.386 1.00 0.00 1 GLN A C 6
ATOM 2639 O O . GLN A 1 1 ? -14.241 6.523 2.964 1.00 0.00 1 GLN A O 6
ATOM 2655 N N . MET A 1 2 ? -12.623 5.953 1.508 1.00 0.00 2 MET A N 6
ATOM 2656 C CA . MET A 1 2 ? -13.183 4.655 1.194 1.00 0.00 2 MET A CA 6
ATOM 2657 C C . MET A 1 2 ? -12.761 3.649 2.254 1.00 0.00 2 MET A C 6
ATOM 2658 O O . MET A 1 2 ? -11.835 3.907 3.028 1.00 0.00 2 MET A O 6
ATOM 2672 N N . ASP A 1 3 ? -13.443 2.519 2.291 1.00 0.00 3 ASP A N 6
ATOM 2673 C CA . ASP A 1 3 ? -13.167 1.494 3.290 1.00 0.00 3 ASP A CA 6
ATOM 2674 C C . ASP A 1 3 ? -11.924 0.706 2.912 1.00 0.00 3 ASP A C 6
ATOM 2675 O O . ASP A 1 3 ? -11.703 0.421 1.735 1.00 0.00 3 ASP A O 6
ATOM 2684 N N . MET A 1 4 ? -11.129 0.344 3.916 1.00 0.00 4 MET A N 6
ATOM 2685 C CA . MET A 1 4 ? -9.861 -0.364 3.711 1.00 0.00 4 MET A CA 6
ATOM 2686 C C . MET A 1 4 ? -10.083 -1.824 3.327 1.00 0.00 4 MET A C 6
ATOM 2687 O O . MET A 1 4 ? -9.438 -2.734 3.847 1.00 0.00 4 MET A O 6
ATOM 2701 N N . ARG A 1 5 ? -10.997 -2.025 2.399 1.00 0.00 5 ARG A N 6
ATOM 2702 C CA . ARG A 1 5 ? -11.307 -3.343 1.877 1.00 0.00 5 ARG A CA 6
ATOM 2703 C C . ARG A 1 5 ? -10.638 -3.550 0.529 1.00 0.00 5 ARG A C 6
ATOM 2704 O O . ARG A 1 5 ? -11.190 -4.204 -0.360 1.00 0.00 5 ARG A O 6
ATOM 2725 N N . CYS A 1 6 ? -9.453 -2.969 0.395 1.00 0.00 6 CYS A N 6
ATOM 2726 C CA . CYS A 1 6 ? -8.654 -3.050 -0.825 1.00 0.00 6 CYS A CA 6
ATOM 2727 C C . CYS A 1 6 ? -9.265 -2.132 -1.864 1.00 0.00 6 CYS A C 6
ATOM 2728 O O . CYS A 1 6 ? -9.174 -2.357 -3.074 1.00 0.00 6 CYS A O 6
ATOM 2735 N N . SER A 1 7 ? -9.883 -1.080 -1.367 1.00 0.00 7 SER A N 6
ATOM 2736 C CA . SER A 1 7 ? -10.561 -0.125 -2.203 1.00 0.00 7 SER A CA 6
ATOM 2737 C C . SER A 1 7 ? -10.710 1.199 -1.467 1.00 0.00 7 SER A C 6
ATOM 2738 O O . SER A 1 7 ? -11.540 2.028 -1.838 1.00 0.00 7 SER A O 6
ATOM 2746 N N . ALA A 1 8 ? -9.893 1.407 -0.427 1.00 0.00 8 ALA A N 6
ATOM 2747 C CA . ALA A 1 8 ? -9.920 2.661 0.317 1.00 0.00 8 ALA A CA 6
ATOM 2748 C C . ALA A 1 8 ? -9.267 3.767 -0.496 1.00 0.00 8 ALA A C 6
ATOM 2749 O O . ALA A 1 8 ? -9.273 4.932 -0.097 1.00 0.00 8 ALA A O 6
ATOM 2756 N N . SER A 1 9 ? -8.684 3.371 -1.631 1.00 0.00 9 SER A N 6
ATOM 2757 C CA . SER A 1 9 ? -8.031 4.292 -2.554 1.00 0.00 9 SER A CA 6
ATOM 2758 C C . SER A 1 9 ? -6.760 4.847 -1.921 1.00 0.00 9 SER A C 6
ATOM 2759 O O . SER A 1 9 ? -6.157 5.799 -2.421 1.00 0.00 9 SER A O 6
ATOM 2767 N N . VAL A 1 10 ? -6.349 4.228 -0.823 1.00 0.00 10 VAL A N 6
ATOM 2768 C CA . VAL A 1 10 ? -5.220 4.725 -0.056 1.00 0.00 10 VAL A CA 6
ATOM 2769 C C . VAL A 1 10 ? -4.300 3.595 0.433 1.00 0.00 10 VAL A C 6
ATOM 2770 O O . VAL A 1 10 ? -3.156 3.847 0.811 1.00 0.00 10 VAL A O 6
ATOM 2783 N N . GLU A 1 11 ? -4.772 2.347 0.411 1.00 0.00 11 GLU A N 6
ATOM 2784 C CA . GLU A 1 11 ? -3.974 1.231 0.911 1.00 0.00 11 GLU A CA 6
ATOM 2785 C C . GLU A 1 11 ? -2.760 1.015 0.026 1.00 0.00 11 GLU A C 6
ATOM 2786 O O . GLU A 1 11 ? -1.681 0.671 0.509 1.00 0.00 11 GLU A O 6
ATOM 2798 N N . CYS A 1 12 ? -2.928 1.244 -1.270 1.00 0.00 12 CYS A N 6
ATOM 2799 C CA . CYS A 1 12 ? -1.826 1.106 -2.213 1.00 0.00 12 CYS A CA 6
ATOM 2800 C C . CYS A 1 12 ? -0.873 2.282 -2.101 1.00 0.00 12 CYS A C 6
ATOM 2801 O O . CYS A 1 12 ? -0.001 2.472 -2.942 1.00 0.00 12 CYS A O 6
ATOM 2808 N N . LYS A 1 13 ? -1.046 3.075 -1.060 1.00 0.00 13 LYS A N 6
ATOM 2809 C CA . LYS A 1 13 ? -0.147 4.173 -0.797 1.00 0.00 13 LYS A CA 6
ATOM 2810 C C . LYS A 1 13 ? 0.367 4.093 0.635 1.00 0.00 13 LYS A C 6
ATOM 2811 O O . LYS A 1 13 ? 1.567 4.125 0.878 1.00 0.00 13 LYS A O 6
ATOM 2830 N N . GLN A 1 14 ? -0.557 3.966 1.577 1.00 0.00 14 GLN A N 6
ATOM 2831 C CA . GLN A 1 14 ? -0.222 4.021 2.992 1.00 0.00 14 GLN A CA 6
ATOM 2832 C C . GLN A 1 14 ? 0.156 2.657 3.557 1.00 0.00 14 GLN A C 6
ATOM 2833 O O . GLN A 1 14 ? 1.093 2.558 4.340 1.00 0.00 14 GLN A O 6
ATOM 2847 N N . LYS A 1 15 ? -0.557 1.606 3.172 1.00 0.00 15 LYS A N 6
ATOM 2848 C CA . LYS A 1 15 ? -0.250 0.274 3.690 1.00 0.00 15 LYS A CA 6
ATOM 2849 C C . LYS A 1 15 ? 1.113 -0.186 3.198 1.00 0.00 15 LYS A C 6
ATOM 2850 O O . LYS A 1 15 ? 1.847 -0.869 3.910 1.00 0.00 15 LYS A O 6
ATOM 2869 N N . CYS A 1 16 ? 1.450 0.205 1.982 1.00 0.00 16 CYS A N 6
ATOM 2870 C CA . CYS A 1 16 ? 2.765 -0.088 1.431 1.00 0.00 16 CYS A CA 6
ATOM 2871 C C . CYS A 1 16 ? 3.817 0.786 2.112 1.00 0.00 16 CYS A C 6
ATOM 2872 O O . CYS A 1 16 ? 4.993 0.420 2.216 1.00 0.00 16 CYS A O 6
ATOM 2879 N N . LEU A 1 17 ? 3.379 1.945 2.586 1.00 0.00 17 LEU A N 6
ATOM 2880 C CA . LEU A 1 17 ? 4.251 2.869 3.289 1.00 0.00 17 LEU A CA 6
ATOM 2881 C C . LEU A 1 17 ? 4.538 2.319 4.683 1.00 0.00 17 LEU A C 6
ATOM 2882 O O . LEU A 1 17 ? 5.655 2.406 5.184 1.00 0.00 17 LEU A O 6
ATOM 2898 N N . LYS A 1 18 ? 3.516 1.734 5.288 1.00 0.00 18 LYS A N 6
ATOM 2899 C CA . LYS A 1 18 ? 3.659 1.061 6.572 1.00 0.00 18 LYS A CA 6
ATOM 2900 C C . LYS A 1 18 ? 4.546 -0.172 6.430 1.00 0.00 18 LYS A C 6
ATOM 2901 O O . LYS A 1 18 ? 5.271 -0.542 7.354 1.00 0.00 18 LYS A O 6
ATOM 2920 N N . ALA A 1 19 ? 4.470 -0.808 5.265 1.00 0.00 19 ALA A N 6
ATOM 2921 C CA . ALA A 1 19 ? 5.277 -1.985 4.975 1.00 0.00 19 ALA A CA 6
ATOM 2922 C C . ALA A 1 19 ? 6.756 -1.630 4.831 1.00 0.00 19 ALA A C 6
ATOM 2923 O O . ALA A 1 19 ? 7.553 -1.869 5.741 1.00 0.00 19 ALA A O 6
ATOM 2930 N N . ILE A 1 20 ? 7.120 -1.048 3.694 1.00 0.00 20 ILE A N 6
ATOM 2931 C CA . ILE A 1 20 ? 8.516 -0.713 3.428 1.00 0.00 20 ILE A CA 6
ATOM 2932 C C . ILE A 1 20 ? 8.714 0.796 3.350 1.00 0.00 20 ILE A C 6
ATOM 2933 O O . ILE A 1 20 ? 9.829 1.297 3.503 1.00 0.00 20 ILE A O 6
ATOM 2949 N N . GLY A 1 21 ? 7.627 1.517 3.118 1.00 0.00 21 GLY A N 6
ATOM 2950 C CA . GLY A 1 21 ? 7.723 2.949 2.924 1.00 0.00 21 GLY A CA 6
ATOM 2951 C C . GLY A 1 21 ? 7.533 3.326 1.471 1.00 0.00 21 GLY A C 6
ATOM 2952 O O . GLY A 1 21 ? 8.266 4.156 0.935 1.00 0.00 21 GLY A O 6
ATOM 2956 N N . SER A 1 22 ? 6.554 2.702 0.832 1.00 0.00 22 SER A N 6
ATOM 2957 C CA . SER A 1 22 ? 6.287 2.931 -0.578 1.00 0.00 22 SER A CA 6
ATOM 2958 C C . SER A 1 22 ? 4.841 3.358 -0.775 1.00 0.00 22 SER A C 6
ATOM 2959 O O . SER A 1 22 ? 3.950 2.866 -0.096 1.00 0.00 22 SER A O 6
ATOM 2967 N N . ILE A 1 23 ? 4.611 4.273 -1.698 1.00 0.00 23 ILE A N 6
ATOM 2968 C CA . ILE A 1 23 ? 3.257 4.690 -2.022 1.00 0.00 23 ILE A CA 6
ATOM 2969 C C . ILE A 1 23 ? 2.798 4.022 -3.312 1.00 0.00 23 ILE A C 6
ATOM 2970 O O . ILE A 1 23 ? 1.935 4.529 -4.030 1.00 0.00 23 ILE A O 6
ATOM 2986 N N . PHE A 1 24 ? 3.391 2.875 -3.599 1.00 0.00 24 PHE A N 6
ATOM 2987 C CA . PHE A 1 24 ? 3.107 2.141 -4.820 1.00 0.00 24 PHE A CA 6
ATOM 2988 C C . PHE A 1 24 ? 2.724 0.710 -4.470 1.00 0.00 24 PHE A C 6
ATOM 2989 O O . PHE A 1 24 ? 3.255 -0.258 -5.018 1.00 0.00 24 PHE A O 6
ATOM 3006 N N . GLY A 1 25 ? 1.797 0.608 -3.533 1.00 0.00 25 GLY A N 6
ATOM 3007 C CA . GLY A 1 25 ? 1.356 -0.668 -3.013 1.00 0.00 25 GLY A CA 6
ATOM 3008 C C . GLY A 1 25 ? 0.589 -1.508 -4.020 1.00 0.00 25 GLY A C 6
ATOM 3009 O O . GLY A 1 25 ? 0.087 -0.992 -5.018 1.00 0.00 25 GLY A O 6
ATOM 3013 N N . LYS A 1 26 ? 0.501 -2.806 -3.748 1.00 0.00 26 LYS A N 6
ATOM 3014 C CA . LYS A 1 26 ? -0.185 -3.744 -4.632 1.00 0.00 26 LYS A CA 6
ATOM 3015 C C . LYS A 1 26 ? -1.294 -4.472 -3.878 1.00 0.00 26 LYS A C 6
ATOM 3016 O O . LYS A 1 26 ? -1.058 -5.026 -2.808 1.00 0.00 26 LYS A O 6
ATOM 3035 N N . CYS A 1 27 ? -2.494 -4.463 -4.451 1.00 0.00 27 CYS A N 6
ATOM 3036 C CA . CYS A 1 27 ? -3.690 -5.040 -3.825 1.00 0.00 27 CYS A CA 6
ATOM 3037 C C . CYS A 1 27 ? -3.451 -6.464 -3.309 1.00 0.00 27 CYS A C 6
ATOM 3038 O O . CYS A 1 27 ? -3.376 -7.413 -4.092 1.00 0.00 27 CYS A O 6
ATOM 3045 N N . MET A 1 28 ? -3.355 -6.602 -1.984 1.00 0.00 28 MET A N 6
ATOM 3046 C CA . MET A 1 28 ? -3.084 -7.888 -1.339 1.00 0.00 28 MET A CA 6
ATOM 3047 C C . MET A 1 28 ? -3.763 -7.955 0.029 1.00 0.00 28 MET A C 6
ATOM 3048 O O . MET A 1 28 ? -3.660 -7.016 0.820 1.00 0.00 28 MET A O 6
ATOM 3062 N N . ASN A 1 29 ? -4.442 -9.076 0.288 1.00 0.00 29 ASN A N 6
ATOM 3063 C CA . ASN A 1 29 ? -5.119 -9.353 1.569 1.00 0.00 29 ASN A CA 6
ATOM 3064 C C . ASN A 1 29 ? -5.891 -8.151 2.120 1.00 0.00 29 ASN A C 6
ATOM 3065 O O . ASN A 1 29 ? -5.690 -7.732 3.263 1.00 0.00 29 ASN A O 6
ATOM 3076 N N . LYS A 1 30 ? -6.779 -7.612 1.288 1.00 0.00 30 LYS A N 6
ATOM 3077 C CA . LYS A 1 30 ? -7.704 -6.538 1.673 1.00 0.00 30 LYS A CA 6
ATOM 3078 C C . LYS A 1 30 ? -7.013 -5.183 1.813 1.00 0.00 30 LYS A C 6
ATOM 3079 O O . LYS A 1 30 ? -7.667 -4.177 2.068 1.00 0.00 30 LYS A O 6
ATOM 3098 N N . LYS A 1 31 ? -5.701 -5.155 1.662 1.00 0.00 31 LYS A N 6
ATOM 3099 C CA . LYS A 1 31 ? -4.958 -3.900 1.626 1.00 0.00 31 LYS A CA 6
ATOM 3100 C C . LYS A 1 31 ? -4.019 -3.931 0.436 1.00 0.00 31 LYS A C 6
ATOM 3101 O O . LYS A 1 31 ? -4.322 -4.562 -0.571 1.00 0.00 31 LYS A O 6
ATOM 3120 N N . CYS A 1 32 ? -2.893 -3.251 0.534 1.00 0.00 32 CYS A N 6
ATOM 3121 C CA . CYS A 1 32 ? -1.920 -3.280 -0.531 1.00 0.00 32 CYS A CA 6
ATOM 3122 C C . CYS A 1 32 ? -0.512 -3.470 0.007 1.00 0.00 32 CYS A C 6
ATOM 3123 O O . CYS A 1 32 ? -0.037 -2.707 0.850 1.00 0.00 32 CYS A O 6
ATOM 3130 N N . LYS A 1 33 ? 0.138 -4.495 -0.507 1.00 0.00 33 LYS A N 6
ATOM 3131 C CA . LYS A 1 33 ? 1.483 -4.863 -0.114 1.00 0.00 33 LYS A CA 6
ATOM 3132 C C . LYS A 1 33 ? 2.451 -4.598 -1.258 1.00 0.00 33 LYS A C 6
ATOM 3133 O O . LYS A 1 33 ? 2.095 -4.760 -2.421 1.00 0.00 33 LYS A O 6
ATOM 3152 N N . CYS A 1 34 ? 3.660 -4.179 -0.922 1.00 0.00 34 CYS A N 6
ATOM 3153 C CA . CYS A 1 34 ? 4.699 -3.949 -1.917 1.00 0.00 34 CYS A CA 6
ATOM 3154 C C . CYS A 1 34 ? 5.126 -5.267 -2.557 1.00 0.00 34 CYS A C 6
ATOM 3155 O O . CYS A 1 34 ? 4.728 -5.536 -3.712 1.00 0.00 34 CYS A O 6
ATOM 3163 N N . GLN A 1 1 ? -12.075 8.870 3.068 1.00 0.00 1 GLN A N 7
ATOM 3164 C CA . GLN A 1 1 ? -11.458 7.582 2.671 1.00 0.00 1 GLN A CA 7
ATOM 3165 C C . GLN A 1 1 ? -12.514 6.489 2.630 1.00 0.00 1 GLN A C 7
ATOM 3166 O O . GLN A 1 1 ? -13.586 6.627 3.221 1.00 0.00 1 GLN A O 7
ATOM 3182 N N . MET A 1 2 ? -12.210 5.407 1.928 1.00 0.00 2 MET A N 7
ATOM 3183 C CA . MET A 1 2 ? -13.122 4.279 1.831 1.00 0.00 2 MET A CA 7
ATOM 3184 C C . MET A 1 2 ? -12.625 3.143 2.709 1.00 0.00 2 MET A C 7
ATOM 3185 O O . MET A 1 2 ? -11.544 3.229 3.294 1.00 0.00 2 MET A O 7
ATOM 3199 N N . ASP A 1 3 ? -13.420 2.094 2.807 1.00 0.00 3 ASP A N 7
ATOM 3200 C CA . ASP A 1 3 ? -13.092 0.948 3.654 1.00 0.00 3 ASP A CA 7
ATOM 3201 C C . ASP A 1 3 ? -11.883 0.199 3.108 1.00 0.00 3 ASP A C 7
ATOM 3202 O O . ASP A 1 3 ? -11.701 0.097 1.893 1.00 0.00 3 ASP A O 7
ATOM 3211 N N . MET A 1 4 ? -11.075 -0.345 4.010 1.00 0.00 4 MET A N 7
ATOM 3212 C CA . MET A 1 4 ? -9.878 -1.093 3.647 1.00 0.00 4 MET A CA 7
ATOM 3213 C C . MET A 1 4 ? -10.258 -2.492 3.183 1.00 0.00 4 MET A C 7
ATOM 3214 O O . MET A 1 4 ? -9.778 -3.502 3.694 1.00 0.00 4 MET A O 7
ATOM 3228 N N . ARG A 1 5 ? -11.163 -2.526 2.227 1.00 0.00 5 ARG A N 7
ATOM 3229 C CA . ARG A 1 5 ? -11.610 -3.763 1.609 1.00 0.00 5 ARG A CA 7
ATOM 3230 C C . ARG A 1 5 ? -11.099 -3.849 0.178 1.00 0.00 5 ARG A C 7
ATOM 3231 O O . ARG A 1 5 ? -11.792 -4.338 -0.718 1.00 0.00 5 ARG A O 7
ATOM 3252 N N . CYS A 1 6 ? -9.879 -3.364 -0.015 1.00 0.00 6 CYS A N 7
ATOM 3253 C CA . CYS A 1 6 ? -9.249 -3.299 -1.333 1.00 0.00 6 CYS A CA 7
ATOM 3254 C C . CYS A 1 6 ? -10.000 -2.308 -2.191 1.00 0.00 6 CYS A C 7
ATOM 3255 O O . CYS A 1 6 ? -10.189 -2.491 -3.394 1.00 0.00 6 CYS A O 7
ATOM 3262 N N . SER A 1 7 ? -10.443 -1.253 -1.536 1.00 0.00 7 SER A N 7
ATOM 3263 C CA . SER A 1 7 ? -11.158 -0.190 -2.189 1.00 0.00 7 SER A CA 7
ATOM 3264 C C . SER A 1 7 ? -11.056 1.091 -1.369 1.00 0.00 7 SER A C 7
ATOM 3265 O O . SER A 1 7 ? -11.825 2.025 -1.585 1.00 0.00 7 SER A O 7
ATOM 3273 N N . ALA A 1 8 ? -10.092 1.149 -0.442 1.00 0.00 8 ALA A N 7
ATOM 3274 C CA . ALA A 1 8 ? -9.989 2.289 0.461 1.00 0.00 8 ALA A CA 7
ATOM 3275 C C . ALA A 1 8 ? -9.515 3.537 -0.272 1.00 0.00 8 ALA A C 7
ATOM 3276 O O . ALA A 1 8 ? -9.657 4.653 0.234 1.00 0.00 8 ALA A O 7
ATOM 3283 N N . SER A 1 9 ? -8.948 3.322 -1.464 1.00 0.00 9 SER A N 7
ATOM 3284 C CA . SER A 1 9 ? -8.402 4.392 -2.296 1.00 0.00 9 SER A CA 7
ATOM 3285 C C . SER A 1 9 ? -7.106 4.929 -1.691 1.00 0.00 9 SER A C 7
ATOM 3286 O O . SER A 1 9 ? -6.602 5.982 -2.099 1.00 0.00 9 SER A O 7
ATOM 3294 N N . VAL A 1 10 ? -6.554 4.192 -0.739 1.00 0.00 10 VAL A N 7
ATOM 3295 C CA . VAL A 1 10 ? -5.391 4.670 -0.003 1.00 0.00 10 VAL A CA 7
ATOM 3296 C C . VAL A 1 10 ? -4.443 3.535 0.442 1.00 0.00 10 VAL A C 7
ATOM 3297 O O . VAL A 1 10 ? -3.315 3.794 0.877 1.00 0.00 10 VAL A O 7
ATOM 3310 N N . GLU A 1 11 ? -4.867 2.279 0.302 1.00 0.00 11 GLU A N 7
ATOM 3311 C CA . GLU A 1 11 ? -4.086 1.151 0.798 1.00 0.00 11 GLU A CA 7
ATOM 3312 C C . GLU A 1 11 ? -2.798 1.014 0.008 1.00 0.00 11 GLU A C 7
ATOM 3313 O O . GLU A 1 11 ? -1.743 0.70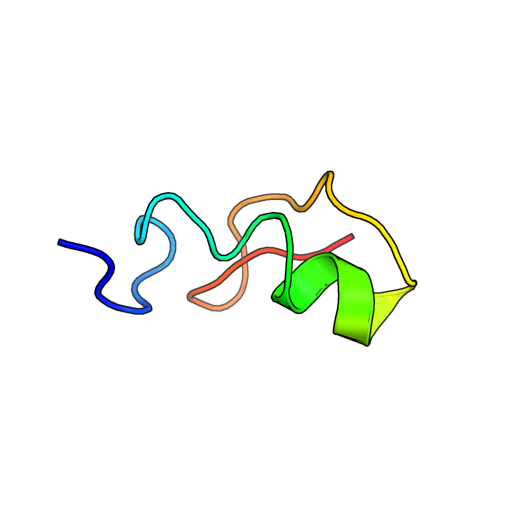4 0.565 1.00 0.00 11 GLU A O 7
ATOM 3325 N N . CYS A 1 12 ? -2.881 1.277 -1.289 1.00 0.00 12 CYS A N 7
ATOM 3326 C CA . CYS A 1 12 ? -1.733 1.128 -2.168 1.00 0.00 12 CYS A CA 7
ATOM 3327 C C . CYS A 1 12 ? -0.785 2.301 -2.015 1.00 0.00 12 CYS A C 7
ATOM 3328 O O . CYS A 1 12 ? 0.126 2.487 -2.813 1.00 0.00 12 CYS A O 7
ATOM 3335 N N . LYS A 1 13 ? -1.000 3.090 -0.979 1.00 0.00 13 LYS A N 7
ATOM 3336 C CA . LYS A 1 13 ? -0.086 4.159 -0.665 1.00 0.00 13 LYS A CA 7
ATOM 3337 C C . LYS A 1 13 ? 0.366 4.057 0.789 1.00 0.00 13 LYS A C 7
ATOM 3338 O O . LYS A 1 13 ? 1.556 4.072 1.076 1.00 0.00 13 LYS A O 7
ATOM 3357 N N . GLN A 1 14 ? -0.589 3.921 1.704 1.00 0.00 14 GLN A N 7
ATOM 3358 C CA . GLN A 1 14 ? -0.280 3.958 3.133 1.00 0.00 14 GLN A CA 7
ATOM 3359 C C . GLN A 1 14 ? 0.200 2.610 3.652 1.00 0.00 14 GLN A C 7
ATOM 3360 O O . GLN A 1 14 ? 1.144 2.553 4.433 1.00 0.00 14 GLN A O 7
ATOM 3374 N N . LYS A 1 15 ? -0.438 1.523 3.231 1.00 0.00 15 LYS A N 7
ATOM 3375 C CA . LYS A 1 15 ? -0.000 0.196 3.643 1.00 0.00 15 LYS A CA 7
ATOM 3376 C C . LYS A 1 15 ? 1.385 -0.063 3.087 1.00 0.00 15 LYS A C 7
ATOM 3377 O O . LYS A 1 15 ? 2.239 -0.659 3.739 1.00 0.00 15 LYS A O 7
ATOM 3396 N N . CYS A 1 16 ? 1.583 0.404 1.866 1.00 0.00 16 CYS A N 7
ATOM 3397 C CA . CYS A 1 16 ? 2.877 0.356 1.207 1.00 0.00 16 CYS A CA 7
ATOM 3398 C C . CYS A 1 16 ? 3.915 1.122 2.025 1.00 0.00 16 CYS A C 7
ATOM 3399 O O . CYS A 1 16 ? 5.088 0.747 2.092 1.00 0.00 16 CYS A O 7
ATOM 3406 N N . LEU A 1 17 ? 3.460 2.197 2.654 1.00 0.00 17 LEU A N 7
ATOM 3407 C CA . LEU A 1 17 ? 4.328 3.073 3.419 1.00 0.00 17 LEU A CA 7
ATOM 3408 C C . LEU A 1 17 ? 4.637 2.454 4.773 1.00 0.00 17 LEU A C 7
ATOM 3409 O O . LEU A 1 17 ? 5.760 2.533 5.266 1.00 0.00 17 LEU A O 7
ATOM 3425 N N . LYS A 1 18 ? 3.637 1.824 5.361 1.00 0.00 18 LYS A N 7
ATOM 3426 C CA . LYS A 1 18 ? 3.818 1.113 6.615 1.00 0.00 18 LYS A CA 7
ATOM 3427 C C . LYS A 1 18 ? 4.640 -0.151 6.384 1.00 0.00 18 LYS A C 7
ATOM 3428 O O . LYS A 1 18 ? 5.276 -0.669 7.299 1.00 0.00 18 LYS A O 7
ATOM 3447 N N . ALA A 1 19 ? 4.622 -0.641 5.150 1.00 0.00 19 ALA A N 7
ATOM 3448 C CA . ALA A 1 19 ? 5.440 -1.783 4.768 1.00 0.00 19 ALA A CA 7
ATOM 3449 C C . ALA A 1 19 ? 6.906 -1.389 4.630 1.00 0.00 19 ALA A C 7
ATOM 3450 O O . ALA A 1 19 ? 7.729 -1.703 5.492 1.00 0.00 19 ALA A O 7
ATOM 3457 N N . ILE A 1 20 ? 7.227 -0.687 3.548 1.00 0.00 20 ILE A N 7
ATOM 3458 C CA . ILE A 1 20 ? 8.616 -0.374 3.229 1.00 0.00 20 ILE A CA 7
ATOM 3459 C C . ILE A 1 20 ? 8.820 1.118 2.971 1.00 0.00 20 ILE A C 7
ATOM 3460 O O . ILE A 1 20 ? 9.859 1.529 2.455 1.00 0.00 20 ILE A O 7
ATOM 3476 N N . GLY A 1 21 ? 7.836 1.925 3.339 1.00 0.00 21 GLY A N 7
ATOM 3477 C CA . GLY A 1 21 ? 7.931 3.358 3.120 1.00 0.00 21 GLY A CA 7
ATOM 3478 C C . GLY A 1 21 ? 7.742 3.732 1.664 1.00 0.00 21 GLY A C 7
ATOM 3479 O O . GLY A 1 21 ? 8.460 4.575 1.131 1.00 0.00 21 GLY A O 7
ATOM 3483 N N . SER A 1 22 ? 6.773 3.101 1.025 1.00 0.00 22 SER A N 7
ATOM 3484 C CA . SER A 1 22 ? 6.505 3.317 -0.387 1.00 0.00 22 SER A CA 7
ATOM 3485 C C . SER A 1 22 ? 5.055 3.733 -0.596 1.00 0.00 22 SER A C 7
ATOM 3486 O O . SER A 1 22 ? 4.245 3.631 0.314 1.00 0.00 22 SER A O 7
ATOM 3494 N N . ILE A 1 23 ? 4.736 4.213 -1.788 1.00 0.00 23 ILE A N 7
ATOM 3495 C CA . ILE A 1 23 ? 3.368 4.600 -2.110 1.00 0.00 23 ILE A CA 7
ATOM 3496 C C . ILE A 1 23 ? 2.917 3.931 -3.401 1.00 0.00 23 ILE A C 7
ATOM 3497 O O . ILE A 1 23 ? 2.182 4.508 -4.202 1.00 0.00 23 ILE A O 7
ATOM 3513 N N . PHE A 1 24 ? 3.375 2.707 -3.597 1.00 0.00 24 PHE A N 7
ATOM 3514 C CA . PHE A 1 24 ? 3.108 1.972 -4.823 1.00 0.00 24 PHE A CA 7
ATOM 3515 C C . PHE A 1 24 ? 2.676 0.554 -4.478 1.00 0.00 24 PHE A C 7
ATOM 3516 O O . PHE A 1 24 ? 3.210 -0.432 -4.989 1.00 0.00 24 PHE A O 7
ATOM 3533 N N . GLY A 1 25 ? 1.698 0.488 -3.592 1.00 0.00 25 GLY A N 7
ATOM 3534 C CA . GLY A 1 25 ? 1.240 -0.761 -3.026 1.00 0.00 25 GLY A CA 7
ATOM 3535 C C . GLY A 1 25 ? 0.517 -1.672 -4.008 1.00 0.00 25 GLY A C 7
ATOM 3536 O O . GLY A 1 25 ? -0.048 -1.218 -5.004 1.00 0.00 25 GLY A O 7
ATOM 3540 N N . LYS A 1 26 ? 0.535 -2.963 -3.695 1.00 0.00 26 LYS A N 7
ATOM 3541 C CA . LYS A 1 26 ? -0.092 -3.998 -4.523 1.00 0.00 26 LYS A CA 7
ATOM 3542 C C . LYS A 1 26 ? -1.364 -4.523 -3.864 1.00 0.00 26 LYS A C 7
ATOM 3543 O O . LYS A 1 26 ? -1.302 -5.080 -2.771 1.00 0.00 26 LYS A O 7
ATOM 3562 N N . CYS A 1 27 ? -2.500 -4.353 -4.537 1.00 0.00 27 CYS A N 7
ATOM 3563 C CA . CYS A 1 27 ? -3.808 -4.784 -4.019 1.00 0.00 27 CYS A CA 7
ATOM 3564 C C . CYS A 1 27 ? -3.802 -6.258 -3.599 1.00 0.00 27 CYS A C 7
ATOM 3565 O O . CYS A 1 27 ? -3.901 -7.155 -4.438 1.00 0.00 27 CYS A O 7
ATOM 3572 N N . MET A 1 28 ? -3.695 -6.496 -2.292 1.00 0.00 28 MET A N 7
ATOM 3573 C CA . MET A 1 28 ? -3.626 -7.847 -1.739 1.00 0.00 28 MET A CA 7
ATOM 3574 C C . MET A 1 28 ? -4.111 -7.865 -0.294 1.00 0.00 28 MET A C 7
ATOM 3575 O O . MET A 1 28 ? -3.657 -7.065 0.528 1.00 0.00 28 MET A O 7
ATOM 3589 N N . ASN A 1 29 ? -5.028 -8.781 0.004 1.00 0.00 29 ASN A N 7
ATOM 3590 C CA . ASN A 1 29 ? -5.521 -8.997 1.367 1.00 0.00 29 ASN A CA 7
ATOM 3591 C C . ASN A 1 29 ? -6.268 -7.776 1.892 1.00 0.00 29 ASN A C 7
ATOM 3592 O O . ASN A 1 29 ? -6.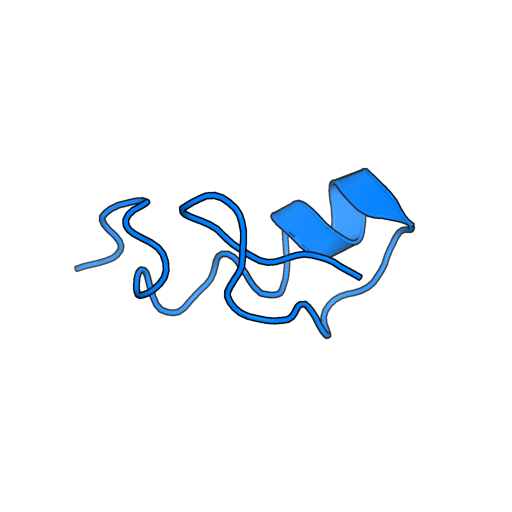077 -7.373 3.042 1.00 0.00 29 ASN A O 7
ATOM 3603 N N . LYS A 1 30 ? -7.100 -7.185 1.033 1.00 0.00 30 LYS A N 7
ATOM 3604 C CA . LYS A 1 30 ? -7.946 -6.040 1.392 1.00 0.00 30 LYS A CA 7
ATOM 3605 C C . LYS A 1 30 ? -7.137 -4.747 1.531 1.00 0.00 30 LYS A C 7
ATOM 3606 O O . LYS A 1 30 ? -7.700 -3.658 1.638 1.00 0.00 30 LYS A O 7
ATOM 3625 N N . LYS A 1 31 ? -5.818 -4.870 1.527 1.00 0.00 31 LYS A N 7
ATOM 3626 C CA . LYS A 1 31 ? -4.936 -3.713 1.518 1.00 0.00 31 LYS A CA 7
ATOM 3627 C C . LYS A 1 31 ? -3.976 -3.842 0.349 1.00 0.00 31 LYS A C 7
ATOM 3628 O O . LYS A 1 31 ? -4.302 -4.457 -0.660 1.00 0.00 31 LYS A O 7
ATOM 3647 N N . CYS A 1 32 ? -2.799 -3.259 0.480 1.00 0.00 32 CYS A N 7
ATOM 3648 C CA . CYS A 1 32 ? -1.802 -3.341 -0.565 1.00 0.00 32 CYS A CA 7
ATOM 3649 C C . CYS A 1 32 ? -0.417 -3.576 0.021 1.00 0.00 32 CYS A C 7
ATOM 3650 O O . CYS A 1 32 ? 0.013 -2.863 0.927 1.00 0.00 32 CYS A O 7
ATOM 3657 N N . LYS A 1 33 ? 0.276 -4.574 -0.509 1.00 0.00 33 LYS A N 7
ATOM 3658 C CA . LYS A 1 33 ? 1.574 -4.979 0.019 1.00 0.00 33 LYS A CA 7
ATOM 3659 C C . LYS A 1 33 ? 2.708 -4.413 -0.822 1.00 0.00 33 LYS A C 7
ATOM 3660 O O . LYS A 1 33 ? 2.516 -4.074 -1.990 1.00 0.00 33 LYS A O 7
ATOM 3679 N N . CYS A 1 34 ? 3.882 -4.321 -0.221 1.00 0.00 34 CYS A N 7
ATOM 3680 C CA . CYS A 1 34 ? 5.088 -3.935 -0.936 1.00 0.00 34 CYS A CA 7
ATOM 3681 C C . CYS A 1 34 ? 6.265 -4.768 -0.457 1.00 0.00 34 CYS A C 7
ATOM 3682 O O . CYS A 1 34 ? 6.706 -4.572 0.693 1.00 0.00 34 CYS A O 7
ATOM 3690 N N . GLN A 1 1 ? -16.990 7.088 1.115 1.00 0.00 1 GLN A N 8
ATOM 3691 C CA . GLN A 1 1 ? -15.804 6.395 0.564 1.00 0.00 1 GLN A CA 8
ATOM 3692 C C . GLN A 1 1 ? -15.158 5.510 1.622 1.00 0.00 1 GLN A C 8
ATOM 3693 O O . GLN A 1 1 ? -15.689 5.361 2.725 1.00 0.00 1 GLN A O 8
ATOM 3709 N N . MET A 1 2 ? -14.017 4.924 1.259 1.00 0.00 2 MET A N 8
ATOM 3710 C CA . MET A 1 2 ? -13.220 4.081 2.148 1.00 0.00 2 MET A CA 8
ATOM 3711 C C . MET A 1 2 ? -13.939 2.781 2.488 1.00 0.00 2 MET A C 8
ATOM 3712 O O . MET A 1 2 ? -14.815 2.733 3.350 1.00 0.00 2 MET A O 8
ATOM 3726 N N . ASP A 1 3 ? -13.551 1.726 1.788 1.00 0.00 3 ASP A N 8
ATOM 3727 C CA . ASP A 1 3 ? -14.113 0.397 1.984 1.00 0.00 3 ASP A CA 8
ATOM 3728 C C . ASP A 1 3 ? -13.050 -0.495 2.617 1.00 0.00 3 ASP A C 8
ATOM 3729 O O . ASP A 1 3 ? -13.288 -1.662 2.914 1.00 0.00 3 ASP A O 8
ATOM 3738 N N . MET A 1 4 ? -11.874 0.117 2.831 1.00 0.00 4 MET A N 8
ATOM 3739 C CA . MET A 1 4 ? -10.665 -0.523 3.376 1.00 0.00 4 MET A CA 8
ATOM 3740 C C . MET A 1 4 ? -10.345 -1.865 2.708 1.00 0.00 4 MET A C 8
ATOM 3741 O O . MET A 1 4 ? -9.675 -2.713 3.301 1.00 0.00 4 MET A O 8
ATOM 3755 N N . ARG A 1 5 ? -10.794 -2.033 1.467 1.00 0.00 5 ARG A N 8
ATOM 3756 C CA . ARG A 1 5 ? -10.604 -3.281 0.737 1.00 0.00 5 ARG A CA 8
ATOM 3757 C C . ARG A 1 5 ? -10.191 -3.025 -0.705 1.00 0.00 5 ARG A C 8
ATOM 3758 O O . ARG A 1 5 ? -10.921 -3.364 -1.640 1.00 0.00 5 ARG A O 8
ATOM 3779 N N . CYS A 1 6 ? -9.013 -2.435 -0.868 1.00 0.00 6 CYS A N 8
ATOM 3780 C CA . CYS A 1 6 ? -8.477 -2.085 -2.176 1.00 0.00 6 CYS A CA 8
ATOM 3781 C C . CYS A 1 6 ? -9.515 -1.312 -2.984 1.00 0.00 6 CYS A C 8
ATOM 3782 O O . CYS A 1 6 ? -9.697 -1.526 -4.184 1.00 0.00 6 CYS A O 8
ATOM 3789 N N . SER A 1 7 ? -10.192 -0.408 -2.303 1.00 0.00 7 SER A N 8
ATOM 3790 C CA . SER A 1 7 ? -11.281 0.339 -2.892 1.00 0.00 7 SER A CA 8
ATOM 3791 C C . SER A 1 7 ? -11.613 1.548 -2.023 1.00 0.00 7 SER A C 8
ATOM 3792 O O . SER A 1 7 ? -12.631 2.210 -2.226 1.00 0.00 7 SER A O 8
ATOM 3800 N N . ALA A 1 8 ? -10.759 1.843 -1.045 1.00 0.00 8 ALA A N 8
ATOM 3801 C CA . ALA A 1 8 ? -10.989 2.987 -0.191 1.00 0.00 8 ALA A CA 8
ATOM 3802 C C . ALA A 1 8 ? -10.493 4.257 -0.854 1.00 0.00 8 ALA A C 8
ATOM 3803 O O . ALA A 1 8 ? -11.279 5.007 -1.432 1.00 0.00 8 ALA A O 8
ATOM 3810 N N . SER A 1 9 ? -9.187 4.465 -0.811 1.00 0.00 9 SER A N 8
ATOM 3811 C CA . SER A 1 9 ? -8.582 5.705 -1.280 1.00 0.00 9 SER A CA 8
ATOM 3812 C C . SER A 1 9 ? -7.058 5.629 -1.239 1.00 0.00 9 SER A C 8
ATOM 3813 O O . SER A 1 9 ? -6.386 6.078 -2.168 1.00 0.00 9 SER A O 8
ATOM 3821 N N . VAL A 1 10 ? -6.510 5.045 -0.175 1.00 0.00 10 VAL A N 8
ATOM 3822 C CA . VAL A 1 10 ? -5.080 5.180 0.105 1.00 0.00 10 VAL A CA 8
ATOM 3823 C C . VAL A 1 10 ? -4.404 3.867 0.508 1.00 0.00 10 VAL A C 8
ATOM 3824 O O . VAL A 1 10 ? -3.279 3.885 1.009 1.00 0.00 10 VAL A O 8
ATOM 3837 N N . GLU A 1 11 ? -5.054 2.737 0.286 1.00 0.00 11 GLU A N 8
ATOM 3838 C CA . GLU A 1 11 ? -4.535 1.466 0.794 1.00 0.00 11 GLU A CA 8
ATOM 3839 C C . GLU A 1 11 ? -3.278 1.035 0.051 1.00 0.00 11 GLU A C 8
ATOM 3840 O O . GLU A 1 11 ? -2.378 0.434 0.639 1.00 0.00 11 GLU A O 8
ATOM 3852 N N . CYS A 1 12 ? -3.197 1.365 -1.227 1.00 0.00 12 CYS A N 8
ATOM 3853 C CA . CYS A 1 12 ? -2.020 1.030 -2.015 1.00 0.00 12 CYS A CA 8
ATOM 3854 C C . CYS A 1 12 ? -0.942 2.076 -1.824 1.00 0.00 12 CYS A C 8
ATOM 3855 O O . CYS A 1 12 ? 0.064 2.090 -2.523 1.00 0.00 12 CYS A O 8
ATOM 3862 N N . LYS A 1 13 ? -1.148 2.950 -0.858 1.00 0.00 13 LYS A N 8
ATOM 3863 C CA . LYS A 1 13 ? -0.148 3.939 -0.532 1.00 0.00 13 LYS A CA 8
ATOM 3864 C C . LYS A 1 13 ? 0.261 3.808 0.930 1.00 0.00 13 LYS A C 8
ATOM 3865 O O . LYS A 1 13 ? 1.433 3.626 1.242 1.00 0.00 13 LYS A O 8
ATOM 3884 N N . GLN A 1 14 ? -0.721 3.863 1.819 1.00 0.00 14 GLN A N 8
ATOM 3885 C CA . GLN A 1 14 ? -0.465 3.870 3.254 1.00 0.00 14 GLN A CA 8
ATOM 3886 C C . GLN A 1 14 ? 0.038 2.522 3.756 1.00 0.00 14 GLN A C 8
ATOM 3887 O O . GLN A 1 14 ? 0.924 2.471 4.610 1.00 0.00 14 GLN A O 8
ATOM 3901 N N . LYS A 1 15 ? -0.517 1.431 3.238 1.00 0.00 15 LYS A N 8
ATOM 3902 C CA . LYS A 1 15 ? -0.053 0.107 3.634 1.00 0.00 15 LYS A CA 8
ATOM 3903 C C . LYS A 1 15 ? 1.363 -0.137 3.134 1.00 0.00 15 LYS A C 8
ATOM 3904 O O . LYS A 1 15 ? 2.140 -0.842 3.769 1.00 0.00 15 LYS A O 8
ATOM 3923 N N . CYS A 1 16 ? 1.700 0.472 2.007 1.00 0.00 16 CYS A N 8
ATOM 3924 C CA . CYS A 1 16 ? 3.035 0.345 1.453 1.00 0.00 16 CYS A CA 8
ATOM 3925 C C . CYS A 1 16 ? 4.010 1.223 2.235 1.00 0.00 16 CYS A C 8
ATOM 3926 O O . CYS A 1 16 ? 5.196 0.906 2.370 1.00 0.00 16 CYS A O 8
ATOM 3933 N N . LEU A 1 17 ? 3.490 2.332 2.749 1.00 0.00 17 LEU A N 8
ATOM 3934 C CA . LEU A 1 17 ? 4.275 3.269 3.538 1.00 0.00 17 LEU A CA 8
ATOM 3935 C C . LEU A 1 17 ? 4.739 2.589 4.819 1.00 0.00 17 LEU A C 8
ATOM 3936 O O . LEU A 1 17 ? 5.869 2.770 5.269 1.00 0.00 17 LEU A O 8
ATOM 3952 N N . LYS A 1 18 ? 3.853 1.786 5.381 1.00 0.00 18 LYS A N 8
ATOM 3953 C CA . LYS A 1 18 ? 4.147 1.051 6.597 1.00 0.00 18 LYS A CA 8
ATOM 3954 C C . LYS A 1 18 ? 5.000 -0.176 6.290 1.00 0.00 18 LYS A C 8
ATOM 3955 O O . LYS A 1 18 ? 5.747 -0.655 7.143 1.00 0.00 18 LYS A O 8
ATOM 3974 N N . ALA A 1 19 ? 4.894 -0.671 5.061 1.00 0.00 19 ALA A N 8
ATOM 3975 C CA . ALA A 1 19 ? 5.641 -1.847 4.646 1.00 0.00 19 ALA A CA 8
ATOM 3976 C C . ALA A 1 19 ? 7.123 -1.533 4.450 1.00 0.00 19 ALA A C 8
ATOM 3977 O O . ALA A 1 19 ? 7.976 -2.084 5.147 1.00 0.00 19 ALA A O 8
ATOM 3984 N N . ILE A 1 20 ? 7.430 -0.652 3.499 1.00 0.00 20 ILE A N 8
ATOM 3985 C CA . ILE A 1 20 ? 8.822 -0.329 3.172 1.00 0.00 20 ILE A CA 8
ATOM 3986 C C . ILE A 1 20 ? 9.008 1.159 2.892 1.00 0.00 20 ILE A C 8
ATOM 3987 O O . ILE A 1 20 ? 9.994 1.562 2.273 1.00 0.00 20 ILE A O 8
ATOM 4003 N N . GLY A 1 21 ? 8.064 1.974 3.343 1.00 0.00 21 GLY A N 8
ATOM 4004 C CA . GLY A 1 21 ? 8.133 3.400 3.076 1.00 0.00 21 GLY A CA 8
ATOM 4005 C C . GLY A 1 21 ? 7.979 3.707 1.602 1.00 0.00 21 GLY A C 8
ATOM 4006 O O . GLY A 1 21 ? 8.772 4.440 1.022 1.00 0.00 21 GLY A O 8
ATOM 4010 N N . SER A 1 22 ? 6.961 3.121 1.000 1.00 0.00 22 SER A N 8
ATOM 4011 C CA . SER A 1 22 ? 6.689 3.294 -0.418 1.00 0.00 22 SER A CA 8
ATOM 4012 C C . SER A 1 22 ? 5.224 3.653 -0.613 1.00 0.00 22 SER A C 8
ATOM 4013 O O . SER A 1 22 ? 4.407 3.425 0.269 1.00 0.00 22 SER A O 8
ATOM 4021 N N . ILE A 1 23 ? 4.892 4.230 -1.748 1.00 0.00 23 ILE A N 8
ATOM 4022 C CA . ILE A 1 23 ? 3.507 4.561 -2.042 1.00 0.00 23 ILE A CA 8
ATOM 4023 C C . ILE A 1 23 ? 3.051 3.844 -3.298 1.00 0.00 23 ILE A C 8
ATOM 4024 O O . ILE A 1 23 ? 2.365 4.407 -4.146 1.00 0.00 23 ILE A O 8
ATOM 4040 N N . PHE A 1 24 ? 3.452 2.590 -3.421 1.00 0.00 24 PHE A N 8
ATOM 4041 C CA . PHE A 1 24 ? 3.182 1.828 -4.624 1.00 0.00 24 PHE A CA 8
ATOM 4042 C C . PHE A 1 24 ? 2.780 0.407 -4.265 1.00 0.00 24 PHE A C 8
ATOM 4043 O O . PHE A 1 24 ? 3.334 -0.573 -4.766 1.00 0.00 24 PHE A O 8
ATOM 4060 N N . GLY A 1 25 ? 1.801 0.324 -3.381 1.00 0.00 25 GLY A N 8
ATOM 4061 C CA . GLY A 1 25 ? 1.313 -0.947 -2.897 1.00 0.00 25 GLY A CA 8
ATOM 4062 C C . GLY A 1 25 ? 0.485 -1.693 -3.929 1.00 0.00 25 GLY A C 8
ATOM 4063 O O . GLY A 1 25 ? -0.075 -1.088 -4.841 1.00 0.00 25 GLY A O 8
ATOM 4067 N N . LYS A 1 26 ? 0.411 -3.008 -3.780 1.00 0.00 26 LYS A N 8
ATOM 4068 C CA . LYS A 1 26 ? -0.340 -3.857 -4.701 1.00 0.00 26 LYS A CA 8
ATOM 4069 C C . LYS A 1 26 ? -1.391 -4.654 -3.933 1.00 0.00 26 LYS A C 8
ATOM 4070 O O . LYS A 1 26 ? -1.082 -5.265 -2.914 1.00 0.00 26 LYS A O 8
ATOM 4089 N N . CYS A 1 27 ? -2.620 -4.631 -4.443 1.00 0.00 27 CYS A N 8
ATOM 4090 C CA . CYS A 1 27 ? -3.787 -5.245 -3.793 1.00 0.00 27 CYS A CA 8
ATOM 4091 C C . CYS A 1 27 ? -3.489 -6.636 -3.231 1.00 0.00 27 CYS A C 8
ATOM 4092 O O . CYS A 1 27 ? -3.325 -7.601 -3.981 1.00 0.00 27 CYS A O 8
ATOM 4099 N N . MET A 1 28 ? -3.437 -6.724 -1.906 1.00 0.00 28 MET A N 8
ATOM 4100 C CA . MET A 1 28 ? -3.152 -7.970 -1.203 1.00 0.00 28 MET A CA 8
ATOM 4101 C C . MET A 1 28 ? -3.716 -7.902 0.207 1.00 0.00 28 MET A C 8
ATOM 4102 O O . MET A 1 28 ? -3.527 -6.903 0.898 1.00 0.00 28 MET A O 8
ATOM 4116 N N . ASN A 1 29 ? -4.415 -8.956 0.620 1.00 0.00 29 ASN A N 8
ATOM 4117 C CA . ASN A 1 29 ? -4.949 -9.058 1.982 1.00 0.00 29 ASN A CA 8
ATOM 4118 C C . ASN A 1 29 ? -5.851 -7.876 2.311 1.00 0.00 29 ASN A C 8
ATOM 4119 O O . ASN A 1 29 ? -5.643 -7.186 3.311 1.00 0.00 29 ASN A O 8
ATOM 4130 N N . LYS A 1 30 ? -6.837 -7.643 1.444 1.00 0.00 30 LYS A N 8
ATOM 4131 C CA . LYS A 1 30 ? -7.804 -6.549 1.598 1.00 0.00 30 LYS A CA 8
ATOM 4132 C C . LYS A 1 30 ? -7.192 -5.189 1.272 1.00 0.00 30 LYS A C 8
ATOM 4133 O O . LYS A 1 30 ? -7.858 -4.330 0.717 1.00 0.00 30 LYS A O 8
ATOM 4152 N N . LYS A 1 31 ? -5.934 -4.987 1.619 1.00 0.00 31 LYS A N 8
ATOM 4153 C CA . LYS A 1 31 ? -5.266 -3.728 1.325 1.00 0.00 31 LYS A CA 8
ATOM 4154 C C . LYS A 1 31 ? -4.297 -3.918 0.171 1.00 0.00 31 LYS A C 8
ATOM 4155 O O . LYS A 1 31 ? -4.666 -4.426 -0.887 1.00 0.00 31 LYS A O 8
ATOM 4174 N N . CYS A 1 32 ? -3.050 -3.547 0.394 1.00 0.00 32 CYS A N 8
ATOM 4175 C CA . CYS A 1 32 ? -2.036 -3.600 -0.633 1.00 0.00 32 CYS A CA 8
ATOM 4176 C C . CYS A 1 32 ? -0.673 -3.832 -0.006 1.00 0.00 32 CYS A C 8
ATOM 4177 O O . CYS A 1 32 ? -0.453 -3.495 1.157 1.00 0.00 32 CYS A O 8
ATOM 4184 N N . LYS A 1 33 ? 0.236 -4.406 -0.772 1.00 0.00 33 LYS A N 8
ATOM 4185 C CA . LYS A 1 33 ? 1.566 -4.700 -0.277 1.00 0.00 33 LYS A CA 8
ATOM 4186 C C . LYS A 1 33 ? 2.611 -4.394 -1.339 1.00 0.00 33 LYS A C 8
ATOM 4187 O O . LYS A 1 33 ? 2.320 -4.427 -2.533 1.00 0.00 33 LYS A O 8
ATOM 4206 N N . CYS A 1 34 ? 3.809 -4.068 -0.904 1.00 0.00 34 CYS A N 8
ATOM 4207 C CA . CYS A 1 34 ? 4.921 -3.898 -1.813 1.00 0.00 34 CYS A CA 8
ATOM 4208 C C . CYS A 1 34 ? 6.063 -4.838 -1.443 1.00 0.00 34 CYS A C 8
ATOM 4209 O O . CYS A 1 34 ? 7.131 -4.356 -1.016 1.00 0.00 34 CYS A O 8
ATOM 4217 N N . GLN A 1 1 ? -15.188 7.581 3.544 1.00 0.00 1 GLN A N 9
ATOM 4218 C CA . GLN A 1 1 ? -14.110 6.615 3.244 1.00 0.00 1 GLN A CA 9
ATOM 4219 C C . GLN A 1 1 ? -14.609 5.501 2.338 1.00 0.00 1 GLN A C 9
ATOM 4220 O O . GLN A 1 1 ? -15.770 5.098 2.404 1.00 0.00 1 GLN A O 9
ATOM 4236 N N . MET A 1 2 ? -13.728 5.018 1.478 1.00 0.00 2 MET A N 9
ATOM 4237 C CA . MET A 1 2 ? -14.038 3.885 0.621 1.00 0.00 2 MET A CA 9
ATOM 4238 C C . MET A 1 2 ? -13.603 2.603 1.316 1.00 0.00 2 MET A C 9
ATOM 4239 O O . MET A 1 2 ? -12.752 2.636 2.210 1.00 0.00 2 MET A O 9
ATOM 4253 N N . ASP A 1 3 ? -14.190 1.482 0.922 1.00 0.00 3 ASP A N 9
ATOM 4254 C CA . ASP A 1 3 ? -13.952 0.215 1.607 1.00 0.00 3 ASP A CA 9
ATOM 4255 C C . ASP A 1 3 ? -12.512 -0.238 1.428 1.00 0.00 3 ASP A C 9
ATOM 4256 O O . ASP A 1 3 ? -11.913 -0.048 0.363 1.00 0.00 3 ASP A O 9
ATOM 4265 N N . MET A 1 4 ? -11.966 -0.848 2.472 1.00 0.00 4 MET A N 9
ATOM 4266 C CA . MET A 1 4 ? -10.606 -1.361 2.462 1.00 0.00 4 MET A CA 9
ATOM 4267 C C . MET A 1 4 ? -10.530 -2.653 1.654 1.00 0.00 4 MET A C 9
ATOM 4268 O O . MET A 1 4 ? -10.060 -3.684 2.126 1.00 0.00 4 MET A O 9
ATOM 4282 N N . ARG A 1 5 ? -11.040 -2.574 0.442 1.00 0.00 5 ARG A N 9
ATOM 4283 C CA . ARG A 1 5 ? -10.951 -3.654 -0.529 1.00 0.00 5 ARG A CA 9
ATOM 4284 C C . ARG A 1 5 ? -10.016 -3.248 -1.663 1.00 0.00 5 ARG A C 9
ATOM 4285 O O . ARG A 1 5 ? -10.304 -3.479 -2.839 1.00 0.00 5 ARG A O 9
ATOM 4306 N N . CYS A 1 6 ? -8.898 -2.637 -1.281 1.00 0.00 6 CYS A N 9
ATOM 4307 C CA . CYS A 1 6 ? -7.954 -2.041 -2.226 1.00 0.00 6 CYS A CA 9
ATOM 4308 C C . CYS A 1 6 ? -8.656 -0.975 -3.067 1.00 0.00 6 CYS A C 9
ATOM 4309 O O . CYS A 1 6 ? -8.238 -0.644 -4.175 1.00 0.00 6 CYS A O 9
ATOM 4316 N N . SER A 1 7 ? -9.728 -0.432 -2.510 1.00 0.00 7 SER A N 9
ATOM 4317 C CA . SER A 1 7 ? -10.494 0.605 -3.170 1.00 0.00 7 SER A CA 9
ATOM 4318 C C . SER A 1 7 ? -10.647 1.788 -2.222 1.00 0.00 7 SER A C 9
ATOM 4319 O O . SER A 1 7 ? -11.402 2.716 -2.484 1.00 0.00 7 SER A O 9
ATOM 4327 N N . ALA A 1 8 ? -9.888 1.750 -1.129 1.00 0.00 8 ALA A N 9
ATOM 4328 C CA . ALA A 1 8 ? -9.974 2.767 -0.086 1.00 0.00 8 ALA A CA 9
ATOM 4329 C C . ALA A 1 8 ? -9.351 4.081 -0.541 1.00 0.00 8 ALA A C 9
ATOM 4330 O O . ALA A 1 8 ? -9.438 5.090 0.157 1.00 0.00 8 ALA A O 9
ATOM 4337 N N . SER A 1 9 ? -8.684 4.035 -1.693 1.00 0.00 9 SER A N 9
ATOM 4338 C CA . SER A 1 9 ? -8.125 5.216 -2.349 1.00 0.00 9 SER A CA 9
ATOM 4339 C C . SER A 1 9 ? -6.849 5.711 -1.656 1.00 0.00 9 SER A C 9
ATOM 4340 O O . SER A 1 9 ? -6.142 6.568 -2.188 1.00 0.00 9 SER A O 9
ATOM 4348 N N . VAL A 1 10 ? -6.548 5.180 -0.476 1.00 0.00 10 VAL A N 9
ATOM 4349 C CA . VAL A 1 10 ? -5.334 5.572 0.237 1.00 0.00 10 VAL A CA 9
ATOM 4350 C C . VAL A 1 10 ? -4.555 4.372 0.777 1.00 0.00 10 VAL A C 9
ATOM 4351 O O . VAL A 1 10 ? -3.388 4.506 1.142 1.00 0.00 10 VAL A O 9
ATOM 4364 N N . GLU A 1 11 ? -5.175 3.199 0.803 1.00 0.00 11 GLU A N 9
ATOM 4365 C CA . GLU A 1 11 ? -4.583 2.054 1.481 1.00 0.00 11 GLU A CA 9
ATOM 4366 C C . GLU A 1 11 ? -3.394 1.479 0.729 1.00 0.00 11 GLU A C 9
ATOM 4367 O O . GLU A 1 11 ? -2.486 0.934 1.346 1.00 0.00 11 GLU A O 9
ATOM 4379 N N . CYS A 1 12 ? -3.371 1.604 -0.586 1.00 0.00 12 CYS A N 9
ATOM 4380 C CA . CYS A 1 12 ? -2.239 1.085 -1.338 1.00 0.00 12 CYS A CA 9
ATOM 4381 C C . CYS A 1 12 ? -1.027 1.971 -1.130 1.00 0.00 12 CYS A C 9
ATOM 4382 O O . CYS A 1 12 ? 0.112 1.519 -1.220 1.00 0.00 12 CYS A O 9
ATOM 4389 N N . LYS A 1 13 ? -1.275 3.226 -0.806 1.00 0.00 13 LYS A N 9
ATOM 4390 C CA . LYS A 1 13 ? -0.199 4.146 -0.504 1.00 0.00 13 LYS A CA 9
ATOM 4391 C C . LYS A 1 13 ? 0.238 3.965 0.949 1.00 0.00 13 LYS A C 9
ATOM 4392 O O . LYS A 1 13 ? 1.424 3.836 1.240 1.00 0.00 13 LYS A O 9
ATOM 4411 N N . GLN A 1 14 ? -0.740 3.916 1.850 1.00 0.00 14 GLN A N 9
ATOM 4412 C CA . GLN A 1 14 ? -0.474 3.868 3.286 1.00 0.00 14 GLN A CA 9
ATOM 4413 C C . GLN A 1 14 ? 0.087 2.521 3.721 1.00 0.00 14 GLN A C 9
ATOM 4414 O O . GLN A 1 14 ? 1.058 2.471 4.480 1.00 0.00 14 GLN A O 9
ATOM 4428 N N . LYS A 1 15 ? -0.515 1.433 3.249 1.00 0.00 15 LYS A N 9
ATOM 4429 C CA . LYS A 1 15 ? -0.049 0.098 3.599 1.00 0.00 15 LYS A CA 9
ATOM 4430 C C . LYS A 1 15 ? 1.402 -0.055 3.177 1.00 0.00 15 LYS A C 9
ATOM 4431 O O . LYS A 1 15 ? 2.235 -0.540 3.933 1.00 0.00 15 LYS A O 9
ATOM 4450 N N . CYS A 1 16 ? 1.692 0.395 1.968 1.00 0.00 16 CYS A N 9
ATOM 4451 C CA . CYS A 1 16 ? 3.033 0.290 1.413 1.00 0.00 16 CYS A CA 9
ATOM 4452 C C . CYS A 1 16 ? 4.014 1.162 2.195 1.00 0.00 16 CYS A C 9
ATOM 4453 O O . CYS A 1 16 ? 5.192 0.820 2.343 1.00 0.00 16 CYS A O 9
ATOM 4460 N N . LEU A 1 17 ? 3.522 2.284 2.704 1.00 0.00 17 LEU A N 9
ATOM 4461 C CA . LEU A 1 17 ? 4.355 3.228 3.432 1.00 0.00 17 LEU A CA 9
ATOM 4462 C C . LEU A 1 17 ? 4.700 2.696 4.813 1.00 0.00 17 LEU A C 9
ATOM 4463 O O . LEU A 1 17 ? 5.716 3.067 5.401 1.00 0.00 17 LEU A O 9
ATOM 4479 N N . LYS A 1 18 ? 3.847 1.834 5.329 1.00 0.00 18 LYS A N 9
ATOM 4480 C CA . LYS A 1 18 ? 4.120 1.154 6.583 1.00 0.00 18 LYS A CA 9
ATOM 4481 C C . LYS A 1 18 ? 4.879 -0.146 6.329 1.00 0.00 18 LYS A C 9
ATOM 4482 O O . LYS A 1 18 ? 5.623 -0.620 7.186 1.00 0.00 18 LYS A O 9
ATOM 4501 N N . ALA A 1 19 ? 4.692 -0.711 5.139 1.00 0.00 19 ALA A N 9
ATOM 4502 C CA . ALA A 1 19 ? 5.392 -1.927 4.742 1.00 0.00 19 ALA A CA 9
ATOM 4503 C C . ALA A 1 19 ? 6.889 -1.670 4.580 1.00 0.00 19 ALA A C 9
ATOM 4504 O O . ALA A 1 19 ? 7.686 -2.037 5.443 1.00 0.00 19 ALA A O 9
ATOM 4511 N N . ILE A 1 20 ? 7.267 -1.021 3.484 1.00 0.00 20 ILE A N 9
ATOM 4512 C CA . ILE A 1 20 ? 8.675 -0.730 3.225 1.00 0.00 20 ILE A CA 9
ATOM 4513 C C . ILE A 1 20 ? 8.928 0.772 3.203 1.00 0.00 20 ILE A C 9
ATOM 4514 O O . ILE A 1 20 ? 10.074 1.220 3.206 1.00 0.00 20 ILE A O 9
ATOM 4530 N N . GLY A 1 21 ? 7.854 1.546 3.180 1.00 0.00 21 GLY A N 9
ATOM 4531 C CA . GLY A 1 21 ? 7.983 2.985 3.103 1.00 0.00 21 GLY A CA 9
ATOM 4532 C C . GLY A 1 21 ? 7.826 3.484 1.683 1.00 0.00 21 GLY A C 9
ATOM 4533 O O . GLY A 1 21 ? 8.607 4.314 1.218 1.00 0.00 21 GLY A O 9
ATOM 4537 N N . SER A 1 22 ? 6.816 2.975 0.995 1.00 0.00 22 SER A N 9
ATOM 4538 C CA . SER A 1 22 ? 6.575 3.319 -0.396 1.00 0.00 22 SER A CA 9
ATOM 4539 C C . SER A 1 22 ? 5.107 3.678 -0.585 1.00 0.00 22 SER A C 9
ATOM 4540 O O . SER A 1 22 ? 4.302 3.472 0.311 1.00 0.00 22 SER A O 9
ATOM 4548 N N . ILE A 1 23 ? 4.758 4.214 -1.739 1.00 0.00 23 ILE A N 9
ATOM 4549 C CA . ILE A 1 23 ? 3.372 4.570 -2.012 1.00 0.00 23 ILE A CA 9
ATOM 4550 C C . ILE A 1 23 ? 2.864 3.821 -3.232 1.00 0.00 23 ILE A C 9
ATOM 4551 O O . ILE A 1 23 ? 1.994 4.293 -3.959 1.00 0.00 23 ILE A O 9
ATOM 4567 N N . PHE A 1 24 ? 3.413 2.642 -3.451 1.00 0.00 24 PHE A N 9
ATOM 4568 C CA . PHE A 1 24 ? 3.091 1.863 -4.633 1.00 0.00 24 PHE A CA 9
ATOM 4569 C C . PHE A 1 24 ? 2.640 0.468 -4.228 1.00 0.00 24 PHE A C 9
ATOM 4570 O O . PHE A 1 24 ? 3.181 -0.547 -4.677 1.00 0.00 24 PHE A O 9
ATOM 4587 N N . GLY A 1 25 ? 1.649 0.443 -3.353 1.00 0.00 25 GLY A N 9
ATOM 4588 C CA . GLY A 1 25 ? 1.127 -0.797 -2.828 1.00 0.00 25 GLY A CA 9
ATOM 4589 C C . GLY A 1 25 ? 0.323 -1.589 -3.843 1.00 0.00 25 GLY A C 9
ATOM 4590 O O . GLY A 1 25 ? -0.405 -1.021 -4.658 1.00 0.00 25 GLY A O 9
ATOM 4594 N N . LYS A 1 26 ? 0.454 -2.904 -3.774 1.00 0.00 26 LYS A N 9
ATOM 4595 C CA . LYS A 1 26 ? -0.247 -3.814 -4.675 1.00 0.00 26 LYS A CA 9
ATOM 4596 C C . LYS A 1 26 ? -1.322 -4.578 -3.909 1.00 0.00 26 LYS A C 9
ATOM 4597 O O . LYS A 1 26 ? -1.051 -5.105 -2.837 1.00 0.00 26 LYS A O 9
ATOM 4616 N N . CYS A 1 27 ? -2.530 -4.623 -4.471 1.00 0.00 27 CYS A N 9
ATOM 4617 C CA . CYS A 1 27 ? -3.698 -5.245 -3.829 1.00 0.00 27 CYS A CA 9
ATOM 4618 C C . CYS A 1 27 ? -3.367 -6.595 -3.192 1.00 0.00 27 CYS A C 9
ATOM 4619 O O . CYS A 1 27 ? -3.107 -7.572 -3.896 1.00 0.00 27 CYS A O 9
ATOM 4626 N N . MET A 1 28 ? -3.399 -6.643 -1.860 1.00 0.00 28 MET A N 9
ATOM 4627 C CA . MET A 1 28 ? -3.064 -7.850 -1.111 1.00 0.00 28 MET A CA 9
ATOM 4628 C C . MET A 1 28 ? -3.744 -7.839 0.251 1.00 0.00 28 MET A C 9
ATOM 4629 O O . MET A 1 28 ? -3.542 -6.914 1.040 1.00 0.00 28 MET A O 9
ATOM 4643 N N . ASN A 1 29 ? -4.550 -8.866 0.513 1.00 0.00 29 ASN A N 9
ATOM 4644 C CA . ASN A 1 29 ? -5.209 -9.038 1.810 1.00 0.00 29 ASN A CA 9
ATOM 4645 C C . ASN A 1 29 ? -6.111 -7.849 2.119 1.00 0.00 29 ASN A C 9
ATOM 4646 O O . ASN A 1 29 ? -5.980 -7.213 3.168 1.00 0.00 29 ASN A O 9
ATOM 4657 N N . LYS A 1 30 ? -7.002 -7.547 1.175 1.00 0.00 30 LYS A N 9
ATOM 4658 C CA . LYS A 1 30 ? -7.938 -6.420 1.269 1.00 0.00 30 LYS A CA 9
ATOM 4659 C C . LYS A 1 30 ? -7.233 -5.068 1.141 1.00 0.00 30 LYS A C 9
ATOM 4660 O O . LYS A 1 30 ? -7.796 -4.122 0.601 1.00 0.00 30 LYS A O 9
ATOM 4679 N N . LYS A 1 31 ? -6.010 -4.969 1.626 1.00 0.00 31 LYS A N 9
ATOM 4680 C CA . LYS A 1 31 ? -5.239 -3.751 1.471 1.00 0.00 31 LYS A CA 9
ATOM 4681 C C . LYS A 1 31 ? -4.208 -3.956 0.377 1.00 0.00 31 LYS A C 9
ATOM 4682 O O . LYS A 1 31 ? -4.552 -4.388 -0.723 1.00 0.00 31 LYS A O 9
ATOM 4701 N N . CYS A 1 32 ? -2.949 -3.685 0.668 1.00 0.00 32 CYS A N 9
ATOM 4702 C CA . CYS A 1 32 ? -1.916 -3.817 -0.335 1.00 0.00 32 CYS A CA 9
ATOM 4703 C C . CYS A 1 32 ? -0.584 -4.237 0.275 1.00 0.00 32 CYS A C 9
ATOM 4704 O O . CYS A 1 32 ? -0.385 -4.169 1.488 1.00 0.00 32 CYS A O 9
ATOM 4711 N N . LYS A 1 33 ? 0.301 -4.694 -0.589 1.00 0.00 33 LYS A N 9
ATOM 4712 C CA . LYS A 1 33 ? 1.662 -5.042 -0.229 1.00 0.00 33 LYS A CA 9
ATOM 4713 C C . LYS A 1 33 ? 2.595 -4.574 -1.336 1.00 0.00 33 LYS A C 9
ATOM 4714 O O . LYS A 1 33 ? 2.256 -4.675 -2.513 1.00 0.00 33 LYS A O 9
ATOM 4733 N N . CYS A 1 34 ? 3.739 -4.031 -0.956 1.00 0.00 34 CYS A N 9
ATOM 4734 C CA . CYS A 1 34 ? 4.721 -3.560 -1.923 1.00 0.00 34 CYS A CA 9
ATOM 4735 C C . CYS A 1 34 ? 5.247 -4.721 -2.762 1.00 0.00 34 CYS A C 9
ATOM 4736 O O . CYS A 1 34 ? 4.896 -4.802 -3.961 1.00 0.00 34 CYS A O 9
ATOM 4744 N N . GLN A 1 1 ? -16.565 6.865 -2.020 1.00 0.00 1 GLN A N 10
ATOM 4745 C CA . GLN A 1 1 ? -15.356 6.057 -2.293 1.00 0.00 1 GLN A CA 10
ATOM 4746 C C . GLN A 1 1 ? -14.651 5.700 -0.992 1.00 0.00 1 GLN A C 10
ATOM 4747 O O . GLN A 1 1 ? -15.118 6.070 0.085 1.00 0.00 1 GLN A O 10
ATOM 4763 N N . MET A 1 2 ? -13.529 4.985 -1.110 1.00 0.00 2 MET A N 10
ATOM 4764 C CA . MET A 1 2 ? -12.716 4.582 0.040 1.00 0.00 2 MET A CA 10
ATOM 4765 C C . MET A 1 2 ? -13.480 3.629 0.958 1.00 0.00 2 MET A C 10
ATOM 4766 O O . MET A 1 2 ? -14.261 4.052 1.810 1.00 0.00 2 MET A O 10
ATOM 4780 N N . ASP A 1 3 ? -13.239 2.340 0.778 1.00 0.00 3 ASP A N 10
ATOM 4781 C CA . ASP A 1 3 ? -13.961 1.303 1.516 1.00 0.00 3 ASP A CA 10
ATOM 4782 C C . ASP A 1 3 ? -13.023 0.531 2.445 1.00 0.00 3 ASP A C 10
ATOM 4783 O O . ASP A 1 3 ? -13.430 -0.431 3.092 1.00 0.00 3 ASP A O 10
ATOM 4792 N N . MET A 1 4 ? -11.773 0.993 2.503 1.00 0.00 4 MET A N 10
ATOM 4793 C CA . MET A 1 4 ? -10.672 0.354 3.254 1.00 0.00 4 MET A CA 10
ATOM 4794 C C . MET A 1 4 ? -10.588 -1.157 3.030 1.00 0.00 4 MET A C 10
ATOM 4795 O O . MET A 1 4 ? -10.070 -1.892 3.871 1.00 0.00 4 MET A O 10
ATOM 4809 N N . ARG A 1 5 ? -11.059 -1.620 1.877 1.00 0.00 5 ARG A N 10
ATOM 4810 C CA . ARG A 1 5 ? -11.054 -3.043 1.582 1.00 0.00 5 ARG A CA 10
ATOM 4811 C C . ARG A 1 5 ? -10.433 -3.346 0.228 1.00 0.00 5 ARG A C 10
ATOM 4812 O O . ARG A 1 5 ? -11.098 -3.861 -0.672 1.00 0.00 5 ARG A O 10
ATOM 4833 N N . CYS A 1 6 ? -9.168 -2.984 0.091 1.00 0.00 6 CYS A N 10
ATOM 4834 C CA . CYS A 1 6 ? -8.337 -3.426 -1.023 1.00 0.00 6 CYS A CA 10
ATOM 4835 C C . CYS A 1 6 ? -8.747 -2.729 -2.314 1.00 0.00 6 CYS A C 10
ATOM 4836 O O . CYS A 1 6 ? -8.478 -3.205 -3.420 1.00 0.00 6 CYS A O 10
ATOM 4843 N N . SER A 1 7 ? -9.377 -1.577 -2.157 1.00 0.00 7 SER A N 10
ATOM 4844 C CA . SER A 1 7 ? -9.900 -0.815 -3.276 1.00 0.00 7 SER A CA 10
ATOM 4845 C C . SER A 1 7 ? -10.258 0.602 -2.848 1.00 0.00 7 SER A C 10
ATOM 4846 O O . SER A 1 7 ? -10.905 1.342 -3.589 1.00 0.00 7 SER A O 10
ATOM 4854 N N . ALA A 1 8 ? -9.818 0.978 -1.660 1.00 0.00 8 ALA A N 10
ATOM 4855 C CA . ALA A 1 8 ? -10.182 2.267 -1.078 1.00 0.00 8 ALA A CA 10
ATOM 4856 C C . ALA A 1 8 ? -9.434 3.433 -1.712 1.00 0.00 8 ALA A C 10
ATOM 4857 O O . ALA A 1 8 ? -9.640 4.578 -1.318 1.00 0.00 8 ALA A O 10
ATOM 4864 N N . SER A 1 9 ? -8.553 3.136 -2.662 1.00 0.00 9 SER A N 10
ATOM 4865 C CA . SER A 1 9 ? -7.827 4.168 -3.400 1.00 0.00 9 SER A CA 10
ATOM 4866 C C . SER A 1 9 ? -6.790 4.865 -2.514 1.00 0.00 9 SER A C 10
ATOM 4867 O O . SER A 1 9 ? -6.336 5.970 -2.822 1.00 0.00 9 SER A O 10
ATOM 4875 N N . VAL A 1 10 ? -6.409 4.213 -1.423 1.00 0.00 10 VAL A N 10
ATOM 4876 C CA . VAL A 1 10 ? -5.473 4.816 -0.475 1.00 0.00 10 VAL A CA 10
ATOM 4877 C C . VAL A 1 10 ? -4.577 3.774 0.214 1.00 0.00 10 VAL A C 10
ATOM 4878 O O . VAL A 1 10 ? -3.433 4.072 0.566 1.00 0.00 10 VAL A O 10
ATOM 4891 N N . GLU A 1 11 ? -5.077 2.550 0.386 1.00 0.00 11 GLU A N 10
ATOM 4892 C CA . GLU A 1 11 ? -4.332 1.508 1.085 1.00 0.00 11 GLU A CA 10
ATOM 4893 C C . GLU A 1 11 ? -3.055 1.178 0.333 1.00 0.00 11 GLU A C 10
ATOM 4894 O O . GLU A 1 11 ? -2.034 0.849 0.934 1.00 0.00 11 GLU A O 10
ATOM 4906 N N . CYS A 1 12 ? -3.111 1.294 -0.988 1.00 0.00 12 CYS A N 10
ATOM 4907 C CA . CYS A 1 12 ? -1.956 1.010 -1.828 1.00 0.00 12 CYS A CA 10
ATOM 4908 C C . CYS A 1 12 ? -0.877 2.067 -1.652 1.00 0.00 12 CYS A C 10
ATOM 4909 O O . CYS A 1 12 ? 0.180 1.996 -2.269 1.00 0.00 12 CYS A O 10
ATOM 4916 N N . LYS A 1 13 ? -1.141 3.054 -0.817 1.00 0.00 13 LYS A N 10
ATOM 4917 C CA . LYS A 1 13 ? -0.131 4.034 -0.496 1.00 0.00 13 LYS A CA 10
ATOM 4918 C C . LYS A 1 13 ? 0.258 3.912 0.975 1.00 0.00 13 LYS A C 10
ATOM 4919 O O . LYS A 1 13 ? 1.427 3.752 1.312 1.00 0.00 13 LYS A O 10
ATOM 4938 N N . GLN A 1 14 ? -0.747 3.947 1.843 1.00 0.00 14 GLN A N 10
ATOM 4939 C CA . GLN A 1 14 ? -0.521 4.004 3.283 1.00 0.00 14 GLN A CA 10
ATOM 4940 C C . GLN A 1 14 ? -0.011 2.681 3.851 1.00 0.00 14 GLN A C 10
ATOM 4941 O O . GLN A 1 14 ? 0.808 2.677 4.772 1.00 0.00 14 GLN A O 10
ATOM 4955 N N . LYS A 1 15 ? -0.487 1.563 3.311 1.00 0.00 15 LYS A N 10
ATOM 4956 C CA . LYS A 1 15 ? -0.055 0.253 3.786 1.00 0.00 15 LYS A CA 10
ATOM 4957 C C . LYS A 1 15 ? 1.419 0.060 3.479 1.00 0.00 15 LYS A C 10
ATOM 4958 O O . LYS A 1 15 ? 2.200 -0.342 4.337 1.00 0.00 15 LYS A O 10
ATOM 4977 N N . CYS A 1 16 ? 1.791 0.367 2.250 1.00 0.00 16 CYS A N 10
ATOM 4978 C CA . CYS A 1 16 ? 3.168 0.236 1.813 1.00 0.00 16 CYS A CA 10
ATOM 4979 C C . CYS A 1 16 ? 4.098 1.157 2.586 1.00 0.00 16 CYS A C 10
ATOM 4980 O O . CYS A 1 16 ? 5.275 0.845 2.769 1.00 0.00 16 CYS A O 10
ATOM 4987 N N . LEU A 1 17 ? 3.575 2.288 3.037 1.00 0.00 17 LEU A N 10
ATOM 4988 C CA . LEU A 1 17 ? 4.353 3.213 3.842 1.00 0.00 17 LEU A CA 10
ATOM 4989 C C . LEU A 1 17 ? 4.709 2.560 5.176 1.00 0.00 17 LEU A C 10
ATOM 4990 O O . LEU A 1 17 ? 5.796 2.765 5.714 1.00 0.00 17 LEU A O 10
ATOM 5006 N N . LYS A 1 18 ? 3.789 1.756 5.693 1.00 0.00 18 LYS A N 10
ATOM 5007 C CA . LYS A 1 18 ? 4.021 1.018 6.927 1.00 0.00 18 LYS A CA 10
ATOM 5008 C C . LYS A 1 18 ? 4.882 -0.211 6.653 1.00 0.00 18 LYS A C 10
ATOM 5009 O O . LYS A 1 18 ? 5.667 -0.640 7.497 1.00 0.00 18 LYS A O 10
ATOM 5028 N N . ALA A 1 19 ? 4.721 -0.770 5.460 1.00 0.00 19 ALA A N 10
ATOM 5029 C CA . ALA A 1 19 ? 5.448 -1.968 5.060 1.00 0.00 19 ALA A CA 10
ATOM 5030 C C . ALA A 1 19 ? 6.932 -1.682 4.843 1.00 0.00 19 ALA A C 10
ATOM 5031 O O . ALA A 1 19 ? 7.774 -2.066 5.654 1.00 0.00 19 ALA A O 10
ATOM 5038 N N . ILE A 1 20 ? 7.250 -0.997 3.748 1.00 0.00 20 ILE A N 10
ATOM 5039 C CA . ILE A 1 20 ? 8.642 -0.752 3.378 1.00 0.00 20 ILE A CA 10
ATOM 5040 C C . ILE A 1 20 ? 8.930 0.737 3.216 1.00 0.00 20 ILE A C 10
ATOM 5041 O O . ILE A 1 20 ? 10.085 1.153 3.149 1.00 0.00 20 ILE A O 10
ATOM 5057 N N . GLY A 1 21 ? 7.879 1.538 3.150 1.00 0.00 21 GLY A N 10
ATOM 5058 C CA . GLY A 1 21 ? 8.047 2.952 2.899 1.00 0.00 21 GLY A CA 10
ATOM 5059 C C . GLY A 1 21 ? 7.876 3.280 1.432 1.00 0.00 21 GLY A C 10
ATOM 5060 O O . GLY A 1 21 ? 8.761 3.865 0.809 1.00 0.00 21 GLY A O 10
ATOM 5064 N N . SER A 1 22 ? 6.740 2.889 0.879 1.00 0.00 22 SER A N 10
ATOM 5065 C CA . SER A 1 22 ? 6.447 3.109 -0.528 1.00 0.00 22 SER A CA 10
ATOM 5066 C C . SER A 1 22 ? 4.995 3.535 -0.684 1.00 0.00 22 SER A C 10
ATOM 5067 O O . SER A 1 22 ? 4.196 3.369 0.235 1.00 0.00 22 SER A O 10
ATOM 5075 N N . ILE A 1 23 ? 4.660 4.090 -1.839 1.00 0.00 23 ILE A N 10
ATOM 5076 C CA . ILE A 1 23 ? 3.293 4.496 -2.128 1.00 0.00 23 ILE A CA 10
ATOM 5077 C C . ILE A 1 23 ? 2.850 3.916 -3.464 1.00 0.00 23 ILE A C 10
ATOM 5078 O O . ILE A 1 23 ? 2.089 4.523 -4.216 1.00 0.00 23 ILE A O 10
ATOM 5094 N N . PHE A 1 24 ? 3.354 2.738 -3.765 1.00 0.00 24 PHE A N 10
ATOM 5095 C CA . PHE A 1 24 ? 3.067 2.089 -5.028 1.00 0.00 24 PHE A CA 10
ATOM 5096 C C . PHE A 1 24 ? 2.657 0.651 -4.762 1.00 0.00 24 PHE A C 10
ATOM 5097 O O . PHE A 1 24 ? 3.199 -0.300 -5.329 1.00 0.00 24 PHE A O 10
ATOM 5114 N N . GLY A 1 25 ? 1.690 0.532 -3.871 1.00 0.00 25 GLY A N 10
ATOM 5115 C CA . GLY A 1 25 ? 1.264 -0.747 -3.358 1.00 0.00 25 GLY A CA 10
ATOM 5116 C C . GLY A 1 25 ? 0.438 -1.580 -4.313 1.00 0.00 25 GLY A C 10
ATOM 5117 O O . GLY A 1 25 ? -0.224 -1.059 -5.214 1.00 0.00 25 GLY A O 10
ATOM 5121 N N . LYS A 1 26 ? 0.478 -2.884 -4.083 1.00 0.00 26 LYS A N 10
ATOM 5122 C CA . LYS A 1 26 ? -0.276 -3.854 -4.859 1.00 0.00 26 LYS A CA 10
ATOM 5123 C C . LYS A 1 26 ? -1.373 -4.457 -3.993 1.00 0.00 26 LYS A C 10
ATOM 5124 O O . LYS A 1 26 ? -1.096 -4.915 -2.890 1.00 0.00 26 LYS A O 10
ATOM 5143 N N . CYS A 1 27 ? -2.606 -4.434 -4.490 1.00 0.00 27 CYS A N 10
ATOM 5144 C CA . CYS A 1 27 ? -3.761 -4.985 -3.769 1.00 0.00 27 CYS A CA 10
ATOM 5145 C C . CYS A 1 27 ? -3.451 -6.370 -3.201 1.00 0.00 27 CYS A C 10
ATOM 5146 O O . CYS A 1 27 ? -3.282 -7.330 -3.956 1.00 0.00 27 CYS A O 10
ATOM 5153 N N . MET A 1 28 ? -3.385 -6.462 -1.871 1.00 0.00 28 MET A N 10
ATOM 5154 C CA . MET A 1 28 ? -2.953 -7.684 -1.192 1.00 0.00 28 MET A CA 10
ATOM 5155 C C . MET A 1 28 ? -3.374 -7.679 0.271 1.00 0.00 28 MET A C 10
ATOM 5156 O O . MET A 1 28 ? -3.159 -6.696 0.982 1.00 0.00 28 MET A O 10
ATOM 5170 N N . ASN A 1 29 ? -3.976 -8.783 0.704 1.00 0.00 29 ASN A N 10
ATOM 5171 C CA . ASN A 1 29 ? -4.302 -9.010 2.112 1.00 0.00 29 ASN A CA 10
ATOM 5172 C C . ASN A 1 29 ? -5.200 -7.913 2.670 1.00 0.00 29 ASN A C 10
ATOM 5173 O O . ASN A 1 29 ? -4.822 -7.207 3.608 1.00 0.00 29 ASN A O 10
ATOM 5184 N N . LYS A 1 30 ? -6.373 -7.762 2.062 1.00 0.00 30 LYS A N 10
ATOM 5185 C CA . LYS A 1 30 ? -7.399 -6.812 2.514 1.00 0.00 30 LYS A CA 10
ATOM 5186 C C . LYS A 1 30 ? -7.032 -5.366 2.183 1.00 0.00 30 LYS A C 10
ATOM 5187 O O . LYS A 1 30 ? -7.912 -4.523 2.038 1.00 0.00 30 LYS A O 10
ATOM 5206 N N . LYS A 1 31 ? -5.743 -5.074 2.087 1.00 0.00 31 LYS A N 10
ATOM 5207 C CA . LYS A 1 31 ? -5.284 -3.753 1.678 1.00 0.00 31 LYS A CA 10
ATOM 5208 C C . LYS A 1 31 ? -4.343 -3.874 0.489 1.00 0.00 31 LYS A C 10
ATOM 5209 O O . LYS A 1 31 ? -4.745 -4.312 -0.588 1.00 0.00 31 LYS A O 10
ATOM 5228 N N . CYS A 1 32 ? -3.083 -3.519 0.694 1.00 0.00 32 CYS A N 10
ATOM 5229 C CA . CYS A 1 32 ? -2.090 -3.601 -0.352 1.00 0.00 32 CYS A CA 10
ATOM 5230 C C . CYS A 1 32 ? -0.724 -3.936 0.231 1.00 0.00 32 CYS A C 10
ATOM 5231 O O . CYS A 1 32 ? -0.512 -3.840 1.441 1.00 0.00 32 CYS A O 10
ATOM 5238 N N . LYS A 1 33 ? 0.183 -4.340 -0.639 1.00 0.00 33 LYS A N 10
ATOM 5239 C CA . LYS A 1 33 ? 1.542 -4.676 -0.257 1.00 0.00 33 LYS A CA 10
ATOM 5240 C C . LYS A 1 33 ? 2.494 -4.385 -1.407 1.00 0.00 33 LYS A C 10
ATOM 5241 O O . LYS A 1 33 ? 2.153 -4.601 -2.568 1.00 0.00 33 LYS A O 10
ATOM 5260 N N . CYS A 1 34 ? 3.669 -3.875 -1.087 1.00 0.00 34 CYS A N 10
ATOM 5261 C CA . CYS A 1 34 ? 4.725 -3.742 -2.077 1.00 0.00 34 CYS A CA 10
ATOM 5262 C C . CYS A 1 34 ? 5.709 -4.895 -1.937 1.00 0.00 34 CYS A C 10
ATOM 5263 O O . CYS A 1 34 ? 5.454 -5.974 -2.519 1.00 0.00 34 CYS A O 10
#

Nearest PDB structures (foldseek):
  6sab-assembly1_A  TM=8.027E-01  e=1.098E-05  Parabuthus transvaalicus
  6sab-assembly1_A  TM=1.030E+00  e=2.785E-08  Parabuthus transvaalicus
  6sab-assembly1_A  TM=8.789E-01  e=3.604E-06  Parabuthus transvaalicus
  1wt7-assembly1_A  TM=4.871E-01  e=1.981E-01  unclassified
  6sab-assembly1_A  TM=9.072E-01  e=1.656E-07  Parabuthus transvaalicus

InterPro domains:
  IPR001947 Scorpion short chain toxin, potassium channel inhibitor [PF00451] (5-34)
  IPR036574 Knottin, scorpion toxin-like superfamily [G3DSA:3.30.30.10] (1-34)
  IPR036574 Knottin, scorpion toxin-like superfamily [SSF57095] (2-34)

Radius of gyration: 8.05 Å; Cα contacts (8 Å, |Δi|>4): 73; chains: 1; bounding box: 24×13×11 Å

Secondary structure (DSSP, 8-state):
---SSS-SSSHHHHHHHHHTS-S--EEETTEEE-

Organism: Parabuthus transvaalicus (NCBI:txid170972)